Protein AF-A0A8T6ZWM6-F1 (afdb_monomer)

Structure (mmCIF, N/CA/C/O backbone):
data_AF-A0A8T6ZWM6-F1
#
_entry.id   AF-A0A8T6ZWM6-F1
#
loop_
_atom_site.group_PDB
_atom_site.id
_atom_site.type_symbol
_atom_site.label_atom_id
_atom_site.label_alt_id
_atom_site.label_comp_id
_atom_site.label_asym_id
_atom_site.label_entity_id
_atom_site.label_seq_id
_atom_site.pdbx_PDB_ins_code
_atom_site.Cartn_x
_atom_site.Cartn_y
_atom_site.Cartn_z
_atom_site.occupancy
_atom_site.B_iso_or_equiv
_atom_site.auth_seq_id
_atom_site.auth_comp_id
_atom_site.auth_asym_id
_atom_site.auth_atom_id
_atom_site.pdbx_PDB_model_num
ATOM 1 N N . MET A 1 1 ? -57.798 -3.620 20.144 1.00 40.28 1 MET A N 1
ATOM 2 C CA . MET A 1 1 ? -56.842 -3.517 19.025 1.00 40.28 1 MET A CA 1
ATOM 3 C C . MET A 1 1 ? -55.560 -2.924 19.599 1.00 40.28 1 MET A C 1
ATOM 5 O O . MET A 1 1 ? -55.515 -1.728 19.839 1.00 40.28 1 MET A O 1
ATOM 9 N N . LYS A 1 2 ? -54.615 -3.779 20.014 1.00 36.44 2 LYS A N 1
ATOM 10 C CA . LYS A 1 2 ? -53.332 -3.362 20.602 1.00 36.44 2 LYS A CA 1
ATOM 11 C C . LYS A 1 2 ? -52.354 -3.139 19.453 1.00 36.44 2 LYS A C 1
ATOM 13 O O . LYS A 1 2 ? -52.151 -4.056 18.665 1.00 36.44 2 LYS A O 1
ATOM 18 N N . ILE A 1 3 ? -51.821 -1.929 19.346 1.00 40.56 3 ILE A N 1
ATOM 19 C CA . ILE A 1 3 ? -50.713 -1.611 18.448 1.00 40.56 3 ILE A CA 1
ATOM 20 C C . ILE A 1 3 ? -49.442 -2.051 19.181 1.00 40.56 3 ILE A C 1
ATOM 22 O O . ILE A 1 3 ? -49.245 -1.699 20.343 1.00 40.56 3 ILE A O 1
ATOM 26 N N . ASP A 1 4 ? -48.661 -2.909 18.533 1.00 38.06 4 ASP A N 1
ATOM 27 C CA . ASP A 1 4 ? -47.418 -3.480 19.044 1.00 38.06 4 ASP A CA 1
ATOM 28 C C . ASP A 1 4 ? -46.296 -2.438 18.924 1.00 38.06 4 ASP A C 1
ATOM 30 O O . ASP A 1 4 ? -45.711 -2.229 17.861 1.00 38.06 4 ASP A O 1
ATOM 34 N N . GLU A 1 5 ? -46.040 -1.718 20.016 1.00 42.44 5 GLU A N 1
ATOM 35 C CA . GLU A 1 5 ? -44.882 -0.838 20.172 1.00 42.44 5 GLU A CA 1
ATOM 36 C C . GLU A 1 5 ? -43.633 -1.675 20.473 1.00 42.44 5 GLU A C 1
ATOM 38 O O . GLU A 1 5 ? -43.141 -1.743 21.598 1.00 42.44 5 GLU A O 1
ATOM 43 N N . ARG A 1 6 ? -43.095 -2.323 19.440 1.00 43.94 6 ARG A N 1
ATOM 44 C CA . ARG A 1 6 ? -41.725 -2.849 19.441 1.00 43.94 6 ARG A CA 1
ATOM 45 C C . ARG A 1 6 ? -41.006 -2.425 18.167 1.00 43.94 6 ARG A C 1
ATOM 47 O O . ARG A 1 6 ? -40.571 -3.244 17.369 1.00 43.94 6 ARG A O 1
ATOM 54 N N . LYS A 1 7 ? -40.852 -1.108 17.992 1.00 42.44 7 LYS A N 1
ATOM 55 C CA . LYS A 1 7 ? -39.693 -0.588 17.259 1.00 42.44 7 LYS A CA 1
ATOM 56 C C . LYS A 1 7 ? -38.488 -0.798 18.164 1.00 42.44 7 LYS A C 1
ATOM 58 O O . LYS A 1 7 ? -38.298 -0.068 19.133 1.00 42.44 7 LYS A O 1
ATOM 63 N N . THR A 1 8 ? -37.734 -1.849 17.880 1.00 40.47 8 THR A N 1
ATOM 64 C CA . THR A 1 8 ? -36.389 -2.072 18.399 1.00 40.47 8 THR A CA 1
ATOM 65 C C . THR A 1 8 ? -35.595 -0.783 18.207 1.00 40.47 8 THR A C 1
ATOM 67 O O . THR A 1 8 ? -35.363 -0.349 17.082 1.00 40.47 8 THR A O 1
ATOM 70 N N . LEU A 1 9 ? -35.246 -0.129 19.314 1.00 41.91 9 LEU A N 1
ATOM 71 C CA . LEU A 1 9 ? -34.216 0.899 19.330 1.00 41.91 9 LEU A CA 1
ATOM 72 C C . LEU A 1 9 ? -32.906 0.196 18.962 1.00 41.91 9 LEU A C 1
ATOM 74 O O . LEU A 1 9 ? -32.309 -0.466 19.810 1.00 41.91 9 LEU A O 1
ATOM 78 N N . GLU A 1 10 ? -32.497 0.278 17.696 1.00 47.94 10 GLU A N 1
ATOM 79 C CA . GLU A 1 10 ? -31.113 -0.009 17.318 1.00 47.94 10 GLU A CA 1
ATOM 80 C C . GLU A 1 10 ? -30.207 0.850 18.205 1.00 47.94 10 GLU A C 1
ATOM 82 O O . GLU A 1 10 ? -30.429 2.053 18.377 1.00 47.94 10 GLU A O 1
ATOM 87 N N . SER A 1 11 ? -29.247 0.204 18.865 1.00 43.66 11 SER A N 1
ATOM 88 C CA . SER A 1 11 ? -28.393 0.849 19.853 1.00 43.66 11 SER A CA 1
ATOM 89 C C . SER A 1 11 ? -27.654 2.026 19.222 1.00 43.66 11 SER A C 1
ATOM 91 O O . SER A 1 11 ? -26.894 1.854 18.276 1.00 43.66 11 SER A O 1
ATOM 93 N N . THR A 1 12 ? -27.810 3.213 19.800 1.00 49.03 12 THR A N 1
ATOM 94 C CA . THR A 1 12 ? -27.154 4.468 19.401 1.00 49.03 12 THR A CA 1
ATOM 95 C C . THR A 1 12 ? -25.668 4.529 19.781 1.00 49.03 12 THR A C 1
ATOM 97 O O . THR A 1 12 ? -25.104 5.614 19.936 1.00 49.03 12 THR A O 1
ATOM 100 N N . GLN A 1 13 ? -25.011 3.378 19.956 1.00 49.72 13 GLN A N 1
ATOM 101 C CA . GLN A 1 13 ? -23.564 3.350 20.115 1.00 49.72 13 GLN A CA 1
ATOM 102 C C . GLN A 1 13 ? -22.932 3.552 18.734 1.00 49.72 13 GLN A C 1
ATOM 104 O O . GLN A 1 13 ? -23.269 2.821 17.806 1.00 49.72 13 GLN A O 1
ATOM 109 N N . PRO A 1 14 ? -22.051 4.549 18.559 1.00 52.41 14 PRO A N 1
ATOM 110 C CA . PRO A 1 14 ? -21.333 4.706 17.304 1.00 52.41 14 PRO A CA 1
ATOM 111 C C . PRO A 1 14 ? -20.489 3.463 17.032 1.00 52.41 14 PRO A C 1
ATOM 113 O O . PRO A 1 14 ? -19.818 2.959 17.936 1.00 52.41 14 PRO A O 1
ATOM 116 N N . LYS A 1 15 ? -20.548 3.003 15.782 1.00 64.81 15 LYS A N 1
ATOM 117 C CA . LYS A 1 15 ? -19.770 1.879 15.269 1.00 64.81 15 LYS A CA 1
ATOM 118 C C . LYS A 1 15 ? -18.282 2.223 15.355 1.00 64.81 15 LYS A C 1
ATOM 120 O O . LYS A 1 15 ? -17.872 3.306 14.936 1.00 64.81 15 LYS A O 1
ATOM 125 N N . SER A 1 16 ? -17.502 1.332 15.946 1.00 71.06 16 SER A N 1
ATOM 126 C CA . SER A 1 16 ? -16.043 1.407 16.022 1.00 71.06 16 SER A CA 1
ATOM 127 C C . SER A 1 16 ? -15.479 0.166 15.357 1.00 71.06 16 SER A C 1
ATOM 129 O O . SER A 1 16 ? -16.029 -0.909 15.581 1.00 71.06 16 SER A O 1
ATOM 131 N N . VAL A 1 17 ? -14.401 0.327 14.595 1.00 81.50 17 VAL A N 1
ATOM 132 C CA . VAL A 1 17 ? -13.687 -0.784 13.961 1.00 81.50 17 VAL A CA 1
ATOM 133 C C . VAL A 1 17 ? -12.227 -0.779 14.400 1.00 81.50 17 VAL A C 1
ATOM 135 O O . VAL A 1 17 ? -11.603 0.276 14.558 1.00 81.50 17 VAL A O 1
ATOM 138 N N . VAL A 1 18 ? -11.668 -1.961 14.598 1.00 85.25 18 VAL A N 1
ATOM 139 C CA . VAL A 1 18 ? -10.248 -2.188 14.840 1.00 85.25 18 VAL A CA 1
ATOM 140 C C . VAL A 1 18 ? -9.575 -2.424 13.493 1.00 85.25 18 VAL A C 1
ATOM 142 O O . VAL A 1 18 ? -9.874 -3.394 12.806 1.00 85.25 18 VAL A O 1
ATOM 145 N N . LEU A 1 19 ? -8.655 -1.538 13.114 1.00 86.50 19 LEU A N 1
ATOM 146 C CA . LEU A 1 19 ? -7.927 -1.622 11.853 1.00 86.50 19 LEU A CA 1
ATOM 147 C C . LEU A 1 19 ? -6.491 -2.092 12.110 1.00 86.50 19 LEU A C 1
ATOM 149 O O . LEU A 1 19 ? -5.675 -1.380 12.700 1.00 86.50 19 LEU A O 1
ATOM 153 N N . ALA A 1 20 ? -6.148 -3.276 11.619 1.00 89.19 20 ALA A N 1
ATOM 154 C CA . ALA A 1 20 ? -4.763 -3.697 11.517 1.00 89.19 20 ALA A CA 1
ATOM 155 C C . ALA A 1 20 ? -4.100 -3.021 10.312 1.00 89.19 20 ALA A C 1
ATOM 157 O O . ALA A 1 20 ? -4.619 -3.046 9.195 1.00 89.19 20 ALA A O 1
ATOM 158 N N . LEU A 1 21 ? -2.926 -2.431 10.538 1.00 90.94 21 LEU A N 1
ATOM 159 C CA . LEU A 1 21 ? -2.065 -1.901 9.490 1.00 90.94 21 LEU A CA 1
ATOM 160 C C . LEU A 1 21 ? -0.717 -2.600 9.549 1.00 90.94 21 LEU A C 1
ATOM 162 O O . LEU A 1 21 ? -0.049 -2.614 10.586 1.00 90.94 21 LEU A O 1
ATOM 166 N N . ALA A 1 22 ? -0.282 -3.139 8.422 1.00 90.00 22 ALA A N 1
ATOM 167 C CA . ALA A 1 22 ? 1.071 -3.641 8.284 1.00 90.00 22 ALA A CA 1
ATOM 168 C C . ALA A 1 22 ? 1.828 -2.877 7.204 1.00 90.00 22 ALA A C 1
ATOM 170 O O . ALA A 1 22 ? 1.256 -2.353 6.248 1.00 90.00 22 ALA A O 1
ATOM 171 N N . GLY A 1 23 ? 3.138 -2.790 7.401 1.00 91.06 23 GLY A N 1
ATOM 172 C CA . GLY A 1 23 ? 4.035 -2.203 6.428 1.00 91.06 23 GLY A CA 1
ATOM 173 C C . GLY A 1 23 ? 4.324 -3.141 5.258 1.00 91.06 23 GLY A C 1
ATOM 174 O O . GLY A 1 23 ? 3.449 -3.863 4.781 1.00 91.06 23 GLY A O 1
ATOM 175 N N . ASP A 1 24 ? 5.564 -3.121 4.800 1.00 94.25 24 ASP A N 1
ATOM 176 C CA . ASP A 1 24 ? 5.955 -3.696 3.520 1.00 94.25 24 ASP A CA 1
ATOM 177 C C . ASP A 1 24 ? 5.974 -5.233 3.584 1.00 94.25 24 ASP A C 1
ATOM 179 O O . ASP A 1 24 ? 6.679 -5.852 4.393 1.00 94.25 24 ASP A O 1
ATOM 183 N N . ALA A 1 25 ? 5.160 -5.861 2.735 1.00 94.94 25 ALA A N 1
ATOM 184 C CA . ALA A 1 25 ? 5.088 -7.304 2.551 1.00 94.94 25 ALA A CA 1
ATOM 185 C C . ALA A 1 25 ? 5.815 -7.703 1.258 1.00 94.94 25 ALA A C 1
ATOM 187 O O . ALA A 1 25 ? 5.240 -7.735 0.167 1.00 94.94 25 ALA A O 1
ATOM 188 N N . MET A 1 26 ? 7.100 -8.029 1.388 1.00 93.50 26 MET A N 1
ATOM 189 C CA . MET A 1 26 ? 7.962 -8.479 0.295 1.00 93.50 26 MET A CA 1
ATOM 190 C C . MET A 1 26 ? 7.996 -10.011 0.258 1.00 93.50 26 MET A C 1
ATOM 192 O O . MET A 1 26 ? 8.882 -10.656 0.820 1.00 93.50 26 MET A O 1
ATOM 196 N N . LEU A 1 27 ? 7.021 -10.611 -0.427 1.00 94.31 27 LEU A N 1
ATOM 197 C CA . LEU A 1 27 ? 6.809 -12.069 -0.476 1.00 94.31 27 LEU A CA 1
ATOM 198 C C . LEU A 1 27 ? 7.573 -12.762 -1.622 1.00 94.31 27 LEU A C 1
ATOM 200 O O . LEU A 1 27 ? 7.318 -13.917 -1.949 1.00 94.31 27 LEU A O 1
ATOM 204 N N . GLY A 1 28 ? 8.516 -12.057 -2.252 1.00 91.81 28 GLY A N 1
ATOM 205 C CA . GLY A 1 28 ? 9.358 -12.586 -3.323 1.00 91.81 28 GLY A CA 1
ATOM 206 C C . GLY A 1 28 ? 10.617 -13.309 -2.828 1.00 91.81 28 GLY A C 1
ATOM 207 O O . GLY A 1 28 ? 10.865 -13.463 -1.633 1.00 91.81 28 GLY A O 1
ATOM 208 N N . ARG A 1 29 ? 11.469 -13.714 -3.777 1.00 92.75 29 ARG A N 1
ATOM 209 C CA . ARG A 1 29 ? 12.822 -14.246 -3.520 1.00 92.75 29 ARG A CA 1
ATOM 210 C C . ARG A 1 29 ? 12.854 -15.385 -2.486 1.00 92.75 29 ARG A C 1
ATOM 212 O O . ARG A 1 29 ? 12.312 -16.442 -2.774 1.00 92.75 29 ARG A O 1
ATOM 219 N N . ALA A 1 30 ? 13.548 -15.236 -1.349 1.00 90.19 30 ALA A N 1
ATOM 220 C CA . ALA A 1 30 ? 13.660 -16.312 -0.368 1.00 90.19 30 ALA A CA 1
ATOM 221 C C . ALA A 1 30 ? 12.330 -16.571 0.350 1.00 90.19 30 ALA A C 1
ATOM 223 O O . ALA A 1 30 ? 12.034 -17.724 0.631 1.00 90.19 30 ALA A O 1
ATOM 224 N N . VAL A 1 31 ? 11.500 -15.541 0.556 1.00 90.12 31 VAL A N 1
ATOM 225 C CA . VAL A 1 31 ? 10.156 -15.712 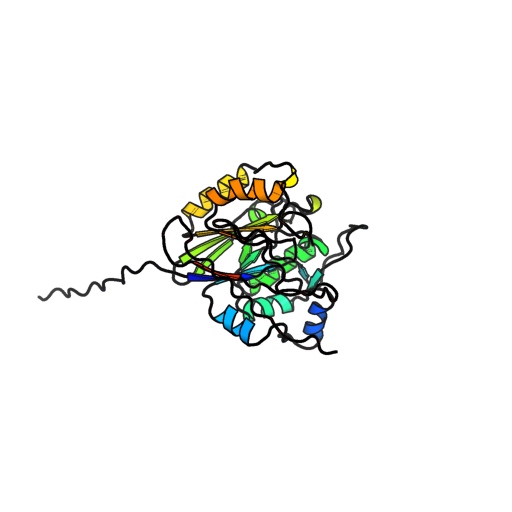1.131 1.00 90.12 31 VAL A CA 1
ATOM 226 C C . VAL A 1 31 ? 9.267 -16.522 0.186 1.00 90.12 31 VAL A C 1
ATOM 228 O O . VAL A 1 31 ? 8.571 -17.430 0.627 1.00 90.12 31 VAL A O 1
ATOM 231 N N . ALA A 1 32 ? 9.366 -16.282 -1.126 1.00 92.44 32 ALA A N 1
ATOM 232 C CA . ALA A 1 32 ? 8.641 -17.063 -2.131 1.00 92.44 32 ALA A CA 1
ATOM 233 C C . ALA A 1 32 ? 8.992 -18.563 -2.097 1.00 92.44 32 ALA A C 1
ATOM 235 O O . ALA A 1 32 ? 8.137 -19.385 -2.401 1.00 92.44 32 ALA A O 1
ATOM 236 N N . ARG A 1 33 ? 10.217 -18.940 -1.697 1.00 91.19 33 ARG A N 1
ATOM 237 C CA . ARG A 1 33 ? 10.630 -20.357 -1.614 1.00 91.19 33 ARG A CA 1
ATOM 238 C C . ARG A 1 33 ? 9.922 -21.126 -0.505 1.00 91.19 33 ARG A C 1
ATOM 240 O O . ARG A 1 33 ? 9.821 -22.346 -0.581 1.00 91.19 33 ARG A O 1
ATOM 247 N N . GLU A 1 34 ? 9.400 -20.439 0.508 1.00 89.38 34 GLU A N 1
ATOM 248 C CA . GLU A 1 34 ? 8.591 -21.088 1.545 1.00 89.38 34 GLU A CA 1
ATOM 249 C C . GLU A 1 34 ? 7.289 -21.668 0.959 1.00 89.38 34 GLU A C 1
ATOM 251 O O . GLU A 1 34 ? 6.757 -22.651 1.479 1.00 89.38 34 GLU A O 1
ATOM 256 N N . PHE A 1 35 ? 6.824 -21.128 -0.175 1.00 91.25 35 PHE A N 1
ATOM 257 C CA . PHE A 1 35 ? 5.646 -21.619 -0.888 1.00 91.25 35 PHE A CA 1
ATOM 258 C C . PHE A 1 35 ? 5.910 -22.874 -1.739 1.00 91.25 35 PHE A C 1
ATOM 260 O O . PHE A 1 35 ? 4.959 -23.554 -2.121 1.00 91.25 35 PHE A O 1
ATOM 267 N N . ASP A 1 36 ? 7.175 -23.248 -1.983 1.00 88.62 36 ASP A N 1
ATOM 268 C CA . ASP A 1 36 ? 7.519 -24.452 -2.763 1.00 88.62 36 ASP A CA 1
ATOM 269 C C . ASP A 1 36 ? 7.059 -25.743 -2.060 1.00 88.62 36 ASP A C 1
ATOM 271 O O . ASP A 1 36 ? 6.789 -26.758 -2.704 1.00 88.62 36 ASP A O 1
ATOM 275 N N . ASN A 1 37 ? 6.969 -25.711 -0.725 1.00 84.00 37 ASN A N 1
ATOM 276 C CA . ASN A 1 37 ? 6.652 -26.875 0.105 1.00 84.00 37 ASN A CA 1
ATOM 277 C C . ASN A 1 37 ? 5.259 -26.807 0.749 1.00 84.00 37 ASN A C 1
ATOM 279 O O . ASN A 1 37 ? 4.780 -27.810 1.279 1.00 84.00 37 ASN A O 1
ATOM 283 N N . SER A 1 38 ? 4.617 -25.636 0.755 1.00 87.38 38 SER A N 1
ATOM 284 C CA . SER A 1 38 ? 3.318 -25.422 1.394 1.00 87.38 38 SER A CA 1
ATOM 285 C C . SER A 1 38 ? 2.585 -24.252 0.755 1.00 87.38 38 SER A C 1
ATOM 287 O O . SER A 1 38 ? 3.157 -23.187 0.574 1.00 87.38 38 SER A O 1
ATOM 289 N N . ARG A 1 39 ? 1.278 -24.399 0.517 1.00 83.12 39 ARG A N 1
ATOM 290 C CA . ARG A 1 39 ? 0.419 -23.266 0.126 1.00 83.12 39 ARG A CA 1
ATOM 291 C C . ARG A 1 39 ? 0.171 -22.278 1.270 1.00 83.12 39 ARG A C 1
ATOM 293 O O . ARG A 1 39 ? -0.185 -21.135 1.021 1.00 83.12 39 ARG A O 1
ATOM 300 N N . ARG A 1 40 ? 0.381 -22.719 2.515 1.00 86.56 40 ARG A N 1
ATOM 301 C CA . ARG A 1 40 ? 0.258 -21.916 3.738 1.00 86.56 40 ARG A CA 1
ATOM 302 C C . ARG A 1 40 ? 1.550 -22.034 4.555 1.00 86.56 40 ARG A C 1
ATOM 304 O O . ARG A 1 40 ? 1.608 -22.825 5.503 1.00 86.56 40 ARG A O 1
ATOM 311 N N . PRO A 1 41 ? 2.637 -21.361 4.147 1.00 85.56 41 PRO A N 1
ATOM 312 C CA . PRO A 1 41 ? 3.874 -21.364 4.917 1.00 85.56 41 PRO A CA 1
ATOM 313 C C . PRO A 1 41 ? 3.689 -20.634 6.254 1.00 85.56 41 PRO A C 1
ATOM 315 O O . PRO A 1 41 ? 2.956 -19.653 6.353 1.00 85.56 41 PRO A O 1
ATOM 318 N N . ALA A 1 42 ? 4.377 -21.100 7.295 1.00 85.94 42 ALA A N 1
ATOM 319 C CA . ALA A 1 42 ? 4.353 -20.471 8.615 1.00 85.94 42 ALA A CA 1
ATOM 320 C C . ALA A 1 42 ? 5.308 -19.261 8.655 1.00 85.94 42 ALA A C 1
ATOM 322 O O . ALA A 1 42 ? 6.409 -19.344 9.199 1.00 85.94 42 ALA A O 1
ATOM 323 N N . LEU A 1 43 ? 4.908 -18.148 8.031 1.00 84.12 43 LEU A N 1
ATOM 324 C CA . LEU A 1 43 ? 5.732 -16.929 7.930 1.00 84.12 43 LEU A CA 1
ATOM 325 C C . LEU A 1 43 ? 5.691 -16.054 9.196 1.00 84.12 43 LEU A C 1
ATOM 327 O O . LEU A 1 43 ? 6.604 -15.252 9.447 1.00 84.12 43 LEU A O 1
ATOM 331 N N . PHE A 1 44 ? 4.635 -16.206 9.995 1.00 83.56 44 PHE A N 1
ATOM 332 C CA . PHE A 1 44 ? 4.334 -15.383 11.161 1.00 83.56 44 PHE A CA 1
ATOM 333 C C . PHE A 1 44 ? 4.283 -16.228 12.435 1.00 83.56 44 PHE A C 1
ATOM 335 O O . PHE A 1 44 ? 4.068 -17.438 12.391 1.00 83.56 44 PHE A O 1
ATOM 342 N N . SER A 1 45 ? 4.531 -15.594 13.585 1.00 79.62 45 SER A N 1
ATOM 343 C CA . SER A 1 45 ? 4.330 -16.264 14.871 1.00 79.62 45 SER A CA 1
ATOM 344 C C . SER A 1 45 ? 2.839 -16.340 15.196 1.00 79.62 45 SER A C 1
ATOM 346 O O . SER A 1 45 ? 2.055 -15.527 14.703 1.00 79.62 45 SER A O 1
ATOM 348 N N . ALA A 1 46 ? 2.449 -17.292 16.045 1.00 81.19 46 ALA A N 1
ATOM 349 C CA . ALA A 1 46 ? 1.053 -17.457 16.445 1.00 81.19 46 ALA A CA 1
ATOM 350 C C . ALA A 1 46 ? 0.492 -16.181 17.088 1.00 81.19 46 ALA A C 1
ATOM 352 O O . ALA A 1 46 ? -0.619 -15.778 16.772 1.00 81.19 46 ALA A O 1
ATOM 353 N N . GLU A 1 47 ? 1.293 -15.491 17.904 1.00 79.44 47 GLU A N 1
ATOM 354 C CA . GLU A 1 47 ? 0.891 -14.248 18.566 1.00 79.44 47 GLU A CA 1
ATOM 355 C C . GLU A 1 47 ? 0.577 -13.144 17.554 1.00 79.44 47 GLU A C 1
ATOM 357 O O . GLU A 1 47 ? -0.359 -12.372 17.747 1.00 79.44 47 GLU A O 1
ATOM 362 N N . LEU A 1 48 ? 1.346 -13.066 16.463 1.00 79.25 48 LEU A N 1
ATOM 363 C CA . LEU A 1 48 ? 1.096 -12.097 15.406 1.00 79.25 48 LEU A CA 1
ATOM 364 C C . LEU A 1 48 ? -0.168 -12.453 14.619 1.00 79.25 48 LEU A C 1
ATOM 366 O O . LEU A 1 48 ? -0.981 -11.574 14.350 1.00 79.25 48 LEU A O 1
ATOM 370 N N . GLU A 1 49 ? -0.360 -13.726 14.272 1.00 83.19 49 GLU A N 1
ATOM 371 C CA . GLU A 1 49 ? -1.597 -14.138 13.607 1.00 83.19 49 GLU A CA 1
ATOM 372 C C . GLU A 1 49 ? -2.826 -13.885 14.497 1.00 83.19 49 GLU A C 1
ATOM 374 O O . GLU A 1 49 ? -3.832 -13.391 14.004 1.00 83.19 49 GLU A O 1
ATOM 379 N N . ASP A 1 50 ? -2.747 -14.151 15.803 1.00 84.38 50 ASP A N 1
ATOM 380 C CA . ASP A 1 50 ? -3.829 -13.864 16.757 1.00 84.38 50 ASP A CA 1
ATOM 381 C C . ASP A 1 50 ? -4.123 -12.360 16.846 1.00 84.38 50 ASP A C 1
ATOM 383 O O . ASP A 1 50 ? -5.281 -11.948 16.895 1.00 84.38 50 ASP A O 1
ATOM 387 N N . THR A 1 51 ? -3.072 -11.540 16.807 1.00 80.44 51 THR A N 1
ATOM 388 C CA . THR A 1 51 ? -3.171 -10.077 16.787 1.00 80.44 51 THR A CA 1
ATOM 389 C C . THR A 1 51 ? -3.902 -9.596 15.529 1.00 80.44 51 THR A C 1
ATOM 391 O O . THR A 1 51 ? -4.852 -8.824 15.635 1.00 80.44 51 THR A O 1
ATOM 394 N N . ILE A 1 52 ? -3.523 -10.091 14.345 1.00 84.38 52 ILE A N 1
ATOM 395 C CA . ILE A 1 52 ? -4.190 -9.760 13.074 1.00 84.38 52 ILE A CA 1
ATOM 396 C C . ILE A 1 52 ? -5.652 -10.219 13.097 1.00 84.38 52 ILE A C 1
ATOM 398 O O . ILE A 1 52 ? -6.540 -9.436 12.781 1.00 84.38 52 ILE A O 1
ATOM 402 N N . ARG A 1 53 ? -5.916 -11.451 13.549 1.00 86.88 53 ARG A N 1
ATOM 403 C CA . ARG A 1 53 ? -7.273 -12.022 13.627 1.00 86.88 53 ARG A CA 1
ATOM 404 C C . ARG A 1 53 ? -8.189 -11.320 14.633 1.00 86.88 53 ARG A C 1
ATOM 406 O O . ARG A 1 53 ? -9.390 -11.563 14.614 1.00 86.88 53 ARG A O 1
ATOM 413 N N . SER A 1 54 ? -7.640 -10.501 15.528 1.00 86.00 54 SER A N 1
ATOM 414 C CA . SER A 1 54 ? -8.431 -9.686 16.457 1.00 86.00 54 SER A CA 1
ATOM 415 C C . SER A 1 54 ? -8.919 -8.365 15.852 1.00 86.00 54 SER A C 1
ATOM 417 O O . SER A 1 54 ? -9.726 -7.683 16.482 1.00 86.00 54 SER A O 1
ATOM 419 N N . ALA A 1 55 ? -8.423 -7.994 14.667 1.00 87.94 55 ALA A N 1
ATOM 420 C CA . ALA A 1 55 ? -8.862 -6.809 13.947 1.00 87.94 55 ALA A CA 1
ATOM 421 C C . ALA A 1 55 ? -10.103 -7.096 13.090 1.00 87.94 55 ALA A C 1
ATOM 423 O O . ALA A 1 55 ? -10.302 -8.209 12.612 1.00 87.94 55 ALA A O 1
ATOM 424 N N . ASP A 1 56 ? -10.907 -6.056 12.881 1.00 91.44 56 ASP A N 1
ATOM 425 C CA . ASP A 1 56 ? -12.104 -6.095 12.040 1.00 91.44 56 ASP A CA 1
ATOM 426 C C . ASP A 1 56 ? -11.766 -5.916 10.554 1.00 91.44 56 ASP A C 1
ATOM 428 O O . ASP A 1 56 ? -12.507 -6.379 9.694 1.00 91.44 56 ASP A O 1
ATOM 432 N N . LEU A 1 57 ? -10.674 -5.198 10.268 1.00 93.38 57 LEU A N 1
ATOM 433 C CA . LEU A 1 57 ? -10.127 -4.978 8.930 1.00 93.38 57 LEU A CA 1
ATOM 434 C C . LEU A 1 57 ? -8.596 -5.036 8.969 1.00 93.38 57 LEU A C 1
ATOM 436 O O . LEU A 1 57 ? -7.984 -4.532 9.916 1.00 93.38 57 LEU A O 1
ATOM 440 N N . PHE A 1 58 ? -7.962 -5.546 7.914 1.00 95.06 58 PHE A N 1
ATOM 441 C CA . PHE A 1 58 ? -6.511 -5.603 7.765 1.00 95.06 58 PHE A CA 1
ATOM 442 C C . PHE A 1 58 ? -6.037 -5.059 6.411 1.00 95.06 58 PHE A C 1
ATOM 444 O O . PHE A 1 58 ? -6.394 -5.559 5.342 1.00 95.06 58 PHE A O 1
ATOM 451 N N . VAL A 1 59 ? -5.178 -4.034 6.468 1.00 97.06 59 VAL A N 1
ATOM 452 C CA . VAL A 1 59 ? -4.583 -3.387 5.292 1.00 97.06 59 VAL A CA 1
ATOM 453 C C . VAL A 1 59 ? -3.058 -3.439 5.349 1.00 97.06 59 VAL A C 1
ATOM 455 O O . VAL A 1 59 ? -2.456 -3.190 6.397 1.00 97.06 59 VAL A O 1
ATOM 458 N N . LEU A 1 60 ? -2.417 -3.726 4.213 1.00 96.19 60 LEU A N 1
ATOM 459 C CA . LEU A 1 60 ? -0.953 -3.745 4.103 1.00 96.19 60 LEU A CA 1
ATOM 460 C C . LEU A 1 60 ? -0.421 -3.174 2.783 1.00 96.19 60 LEU A C 1
ATOM 462 O O . LEU A 1 60 ? -1.165 -3.024 1.811 1.00 96.19 60 LEU A O 1
ATOM 466 N N . ASN A 1 61 ? 0.884 -2.888 2.726 1.00 98.31 61 ASN A N 1
ATOM 467 C CA . ASN A 1 61 ? 1.581 -2.607 1.467 1.00 98.31 61 ASN A CA 1
ATOM 468 C C . ASN A 1 61 ? 2.140 -3.897 0.869 1.00 98.31 61 ASN A C 1
ATOM 470 O O . ASN A 1 61 ? 3.061 -4.499 1.420 1.00 98.31 61 ASN A O 1
ATOM 474 N N . LEU A 1 62 ? 1.593 -4.323 -0.270 1.00 98.69 62 LEU A N 1
ATOM 475 C CA . LEU A 1 62 ? 2.081 -5.499 -0.980 1.00 98.69 62 LEU A CA 1
ATOM 476 C C . LEU A 1 62 ? 3.204 -5.071 -1.929 1.00 98.69 62 LEU A C 1
ATOM 478 O O . LEU A 1 62 ? 2.976 -4.628 -3.053 1.00 98.69 62 LEU A O 1
ATOM 482 N N . GLU A 1 63 ? 4.442 -5.198 -1.467 1.00 97.75 63 GLU A N 1
ATOM 483 C CA . GLU A 1 63 ? 5.629 -4.685 -2.159 1.00 97.75 63 GLU A CA 1
ATOM 484 C C . GLU A 1 63 ? 6.294 -5.754 -3.034 1.00 97.75 63 GLU A C 1
ATOM 486 O O . GLU A 1 63 ? 7.493 -6.029 -2.980 1.00 97.75 63 GLU A O 1
ATOM 491 N N . CYS A 1 64 ? 5.466 -6.425 -3.829 1.00 97.62 64 CYS A N 1
ATOM 492 C CA . CYS A 1 64 ? 5.877 -7.384 -4.843 1.00 97.62 64 CYS A CA 1
ATOM 493 C C . CYS A 1 64 ? 4.728 -7.632 -5.828 1.00 97.62 64 CYS A C 1
ATOM 495 O O . CYS A 1 64 ? 3.579 -7.284 -5.563 1.00 97.62 64 CYS A O 1
ATOM 497 N N . CYS A 1 65 ? 5.028 -8.267 -6.960 1.00 97.69 65 CYS A N 1
ATOM 498 C CA . CYS A 1 65 ? 3.992 -8.785 -7.857 1.00 97.69 65 CYS A CA 1
ATOM 499 C C . CYS A 1 65 ? 3.669 -10.253 -7.538 1.00 97.69 65 CYS A C 1
ATOM 501 O O . CYS A 1 65 ? 4.554 -11.016 -7.153 1.00 97.69 65 CYS A O 1
ATOM 503 N N . ILE A 1 66 ? 2.418 -10.663 -7.740 1.00 98.62 66 ILE A N 1
ATOM 504 C CA . ILE A 1 66 ? 1.943 -12.048 -7.657 1.00 98.62 66 ILE A CA 1
ATOM 505 C C . ILE A 1 66 ? 1.701 -12.534 -9.087 1.00 98.62 66 ILE A C 1
ATOM 507 O O . ILE A 1 66 ? 0.734 -12.129 -9.726 1.00 98.62 66 ILE A O 1
ATOM 511 N N . SER A 1 67 ? 2.602 -13.356 -9.631 1.00 98.44 67 SER A N 1
ATOM 512 C CA . SER A 1 67 ? 2.480 -13.856 -11.008 1.00 98.44 67 SER A CA 1
ATOM 513 C C . SER A 1 67 ? 3.475 -14.986 -11.299 1.00 98.44 67 SER A C 1
ATOM 515 O O . SER A 1 67 ? 4.577 -15.031 -10.754 1.00 98.44 67 SER A O 1
ATOM 517 N N . SER A 1 68 ? 3.124 -15.871 -12.234 1.00 97.44 68 SER A N 1
ATOM 518 C CA . SER A 1 68 ? 4.058 -16.808 -12.884 1.00 97.44 68 SER A CA 1
ATOM 519 C C . SER A 1 68 ? 4.555 -16.312 -14.252 1.00 97.44 68 SER A C 1
ATOM 521 O O . SER A 1 68 ? 5.387 -16.960 -14.891 1.00 97.44 68 SER A O 1
ATOM 523 N N . ARG A 1 69 ? 4.066 -15.152 -14.704 1.00 97.88 69 ARG A N 1
ATOM 524 C CA . ARG A 1 69 ? 4.332 -14.532 -16.006 1.00 97.88 69 ARG A CA 1
ATOM 525 C C . ARG A 1 69 ? 5.060 -13.193 -15.838 1.00 97.88 69 ARG A C 1
ATOM 527 O O . ARG A 1 69 ? 5.536 -12.844 -14.755 1.00 97.88 69 ARG A O 1
ATOM 534 N N . GLY A 1 70 ? 5.187 -12.471 -16.949 1.00 97.31 70 GLY A N 1
ATOM 535 C CA . GLY A 1 70 ? 5.874 -11.187 -17.019 1.00 97.31 70 GLY A CA 1
ATOM 536 C C . GLY A 1 70 ? 7.389 -11.315 -17.160 1.00 97.31 70 GLY A C 1
ATOM 537 O O . GLY A 1 70 ? 7.996 -12.341 -16.835 1.00 97.31 70 GLY A O 1
ATOM 538 N N . GLU A 1 71 ? 7.993 -10.245 -17.661 1.00 97.19 71 GLU A N 1
ATOM 539 C CA . GLU A 1 71 ? 9.433 -10.120 -17.849 1.00 97.19 71 GLU A CA 1
ATOM 540 C C . GLU A 1 71 ? 9.975 -9.062 -16.906 1.00 97.19 71 GLU A C 1
ATOM 542 O O . GLU A 1 71 ? 9.322 -8.051 -16.649 1.00 97.19 71 GLU A O 1
ATOM 547 N N . ARG A 1 72 ? 11.185 -9.295 -16.399 1.00 96.88 72 ARG A N 1
ATOM 548 C CA . ARG A 1 72 ? 11.848 -8.359 -15.498 1.00 96.88 72 ARG A CA 1
ATOM 549 C C . ARG A 1 72 ? 11.919 -6.973 -16.138 1.00 96.88 72 ARG A C 1
ATOM 551 O O . ARG A 1 72 ? 12.414 -6.835 -17.255 1.00 96.88 72 ARG A O 1
ATOM 558 N N . TRP A 1 73 ? 11.492 -5.954 -15.400 1.00 96.44 73 TRP A N 1
ATOM 559 C CA . TRP A 1 73 ? 11.582 -4.574 -15.851 1.00 96.44 73 TRP A CA 1
ATOM 560 C C . TRP A 1 73 ? 13.042 -4.194 -16.152 1.00 96.44 73 TRP A C 1
ATOM 562 O O . TRP A 1 73 ? 13.928 -4.500 -15.344 1.00 96.44 73 TRP A O 1
ATOM 572 N N . PRO A 1 74 ? 13.329 -3.519 -17.281 1.00 93.88 74 PRO A N 1
ATOM 573 C CA . PRO A 1 74 ? 14.691 -3.196 -17.698 1.00 93.88 74 PRO A CA 1
ATOM 574 C C . PRO A 1 74 ? 15.271 -2.020 -16.890 1.00 93.88 74 PRO A C 1
ATOM 576 O O . PRO A 1 74 ? 15.487 -0.929 -17.411 1.00 93.88 74 PRO A O 1
ATOM 579 N N . ALA A 1 75 ? 15.541 -2.240 -15.602 1.00 91.31 75 ALA A N 1
ATOM 580 C CA . ALA A 1 75 ? 16.193 -1.284 -14.709 1.00 91.31 75 ALA A CA 1
ATOM 581 C C . ALA A 1 75 ? 17.592 -1.791 -14.311 1.00 91.31 75 ALA A C 1
ATOM 583 O O . ALA A 1 75 ? 17.715 -2.528 -13.332 1.00 91.31 75 ALA A O 1
ATOM 584 N N . PRO A 1 76 ? 18.665 -1.400 -15.029 1.00 83.75 76 PRO A N 1
ATOM 585 C CA . PRO A 1 76 ? 20.013 -1.934 -14.800 1.00 83.75 76 PRO A CA 1
ATOM 586 C C . PRO A 1 76 ? 20.573 -1.615 -13.406 1.00 83.75 76 PRO A C 1
ATOM 588 O O . PRO A 1 76 ? 21.395 -2.365 -12.892 1.00 83.75 76 PRO A O 1
ATOM 591 N N . ASN A 1 77 ? 20.103 -0.531 -12.781 1.00 86.19 77 ASN A N 1
ATOM 592 C CA . ASN A 1 77 ? 20.544 -0.093 -11.454 1.00 86.19 77 ASN A CA 1
ATOM 593 C C . ASN A 1 77 ? 19.626 -0.573 -10.317 1.00 86.19 77 ASN A C 1
ATOM 595 O O . ASN A 1 77 ? 19.866 -0.235 -9.159 1.00 86.19 77 ASN A O 1
ATOM 599 N N . LYS A 1 78 ? 18.562 -1.330 -10.620 1.00 90.50 78 LYS A N 1
ATOM 600 C CA . LYS A 1 78 ? 17.653 -1.855 -9.598 1.00 90.50 78 LYS A CA 1
ATOM 601 C C . LYS A 1 78 ? 18.221 -3.154 -9.025 1.00 90.50 78 LYS A C 1
ATOM 603 O O . LYS A 1 78 ? 18.394 -4.137 -9.739 1.00 90.50 78 LYS A O 1
ATOM 608 N N . ALA A 1 79 ? 18.512 -3.145 -7.725 1.00 85.62 79 ALA A N 1
ATOM 609 C CA . ALA A 1 79 ? 19.169 -4.262 -7.047 1.00 85.62 79 ALA A CA 1
ATOM 610 C C . ALA A 1 79 ? 18.241 -5.465 -6.812 1.00 85.62 79 ALA A C 1
ATOM 612 O O . ALA A 1 79 ? 18.692 -6.611 -6.841 1.00 85.62 79 ALA A O 1
ATOM 613 N N . PHE A 1 80 ? 16.951 -5.216 -6.575 1.00 90.94 80 PHE A N 1
ATOM 614 C CA . PHE A 1 80 ? 16.003 -6.239 -6.142 1.00 90.94 80 PHE A CA 1
ATOM 615 C C . PHE A 1 80 ? 14.764 -6.258 -7.016 1.00 90.94 80 PHE A C 1
ATOM 617 O O . PHE A 1 80 ? 14.251 -5.210 -7.383 1.00 90.94 80 PHE A O 1
ATOM 624 N N . PHE A 1 81 ? 14.293 -7.465 -7.317 1.00 95.81 81 PHE A N 1
ATOM 625 C CA . PHE A 1 81 ? 13.031 -7.706 -7.998 1.00 95.81 81 PHE A CA 1
ATOM 626 C C . PHE A 1 81 ? 12.258 -8.758 -7.203 1.00 95.81 81 PHE A C 1
ATOM 628 O O . PHE A 1 81 ? 12.798 -9.838 -6.937 1.00 95.81 81 PHE A O 1
ATOM 635 N N . PHE A 1 82 ? 11.018 -8.459 -6.834 1.00 97.00 82 PHE A N 1
ATOM 636 C CA . PHE A 1 82 ? 10.171 -9.321 -6.024 1.00 97.00 82 PHE A CA 1
ATOM 637 C C . PHE A 1 82 ? 8.967 -9.809 -6.833 1.00 97.00 82 PHE A C 1
ATOM 639 O O . PHE A 1 82 ? 8.110 -9.039 -7.267 1.00 97.00 82 PHE A O 1
ATOM 646 N N . ARG A 1 83 ? 8.907 -11.131 -7.011 1.00 97.81 83 ARG A N 1
ATOM 647 C CA . ARG A 1 83 ? 7.748 -11.847 -7.545 1.00 97.81 83 ARG A CA 1
ATOM 648 C C . ARG A 1 83 ? 7.422 -13.012 -6.633 1.00 97.81 83 ARG A C 1
ATOM 650 O O . ARG A 1 83 ? 8.297 -13.840 -6.375 1.00 97.81 83 ARG A O 1
ATOM 657 N N . ALA A 1 84 ? 6.193 -13.026 -6.154 1.00 97.56 84 ALA A N 1
ATOM 658 C CA . ALA A 1 84 ? 5.597 -14.089 -5.376 1.00 97.56 84 ALA A CA 1
ATOM 659 C C . ALA A 1 84 ? 4.787 -15.023 -6.301 1.00 97.56 84 ALA A C 1
ATOM 661 O O . ALA A 1 84 ? 4.300 -14.579 -7.352 1.00 97.56 84 ALA A O 1
ATOM 662 N N . PRO A 1 85 ? 4.676 -16.318 -5.966 1.00 97.25 85 PRO A N 1
ATOM 663 C CA . PRO A 1 85 ? 3.870 -17.261 -6.734 1.00 97.25 85 PRO A CA 1
ATOM 664 C C . PRO A 1 85 ? 2.361 -16.972 -6.580 1.00 97.25 85 PRO A C 1
ATOM 666 O O . PRO A 1 85 ? 1.957 -16.372 -5.585 1.00 97.25 85 PRO A O 1
ATOM 669 N N . PRO A 1 86 ? 1.507 -17.391 -7.534 1.00 97.44 86 PRO A N 1
ATOM 670 C CA . PRO A 1 86 ? 0.055 -17.169 -7.487 1.00 97.44 86 PRO A CA 1
ATOM 671 C C . PRO A 1 86 ? -0.640 -17.546 -6.169 1.00 97.44 86 PRO A C 1
ATOM 673 O O . PRO A 1 86 ? -1.545 -16.841 -5.727 1.00 97.44 86 PRO A O 1
ATOM 676 N N . GLU A 1 87 ? -0.199 -18.625 -5.522 1.00 96.06 87 GLU A N 1
ATOM 677 C CA . GLU A 1 87 ? -0.724 -19.136 -4.249 1.00 96.06 87 GLU A CA 1
ATOM 678 C C . GLU A 1 87 ? -0.577 -18.131 -3.096 1.00 96.06 87 GLU A C 1
ATOM 680 O O . GLU A 1 87 ? -1.287 -18.219 -2.096 1.00 96.06 87 GLU A O 1
ATOM 685 N N . THR A 1 88 ? 0.299 -17.133 -3.234 1.00 97.19 88 THR A N 1
ATOM 686 C CA . THR A 1 88 ? 0.437 -16.055 -2.255 1.00 97.19 88 THR A CA 1
ATOM 687 C C . THR A 1 88 ? -0.854 -15.253 -2.076 1.00 97.19 88 THR A C 1
ATOM 689 O O . THR A 1 88 ? -1.104 -14.784 -0.971 1.00 97.19 88 THR A O 1
ATOM 692 N N . ALA A 1 89 ? -1.709 -15.135 -3.099 1.00 98.19 89 ALA A N 1
ATOM 693 C CA . ALA A 1 89 ? -3.006 -14.471 -2.941 1.00 98.19 89 ALA A CA 1
ATOM 694 C C . ALA A 1 89 ? -3.930 -15.238 -1.975 1.00 98.19 89 ALA A C 1
ATOM 696 O O . ALA A 1 89 ? -4.500 -14.634 -1.072 1.00 98.19 89 ALA A O 1
ATOM 697 N N . GLU A 1 90 ? -4.012 -16.570 -2.104 1.00 97.44 90 GLU A N 1
ATOM 698 C CA . GLU A 1 90 ? -4.783 -17.428 -1.185 1.00 97.44 90 GLU A CA 1
ATOM 699 C C . GLU A 1 90 ? -4.247 -17.320 0.250 1.00 97.44 90 GLU A C 1
ATOM 701 O O . GLU A 1 90 ? -5.022 -17.222 1.197 1.00 97.44 90 GLU A O 1
ATOM 706 N N . PHE A 1 91 ? -2.922 -17.272 0.413 1.00 96.06 91 PHE A N 1
ATOM 707 C CA . PHE A 1 91 ? -2.297 -17.068 1.720 1.00 96.06 91 PHE A CA 1
ATOM 708 C C . PHE A 1 91 ? -2.640 -15.708 2.344 1.00 96.06 91 PHE A C 1
ATOM 710 O O . PHE A 1 91 ? -2.928 -15.650 3.536 1.00 96.06 91 PHE A O 1
ATOM 717 N N . LEU A 1 92 ? -2.621 -14.620 1.565 1.00 97.00 92 LEU A N 1
ATOM 718 C CA . LEU A 1 92 ? -2.990 -13.287 2.058 1.00 97.00 92 LEU A CA 1
ATOM 719 C C . LEU A 1 92 ? -4.449 -13.248 2.535 1.00 97.00 92 LEU A C 1
ATOM 721 O O . LEU A 1 92 ? -4.733 -12.661 3.577 1.00 97.00 92 LEU A O 1
ATOM 725 N N . ALA A 1 93 ? -5.354 -13.913 1.816 1.00 97.06 93 ALA A N 1
ATOM 726 C CA . ALA A 1 93 ? -6.750 -14.019 2.228 1.00 97.06 93 ALA A CA 1
ATOM 727 C C . ALA A 1 93 ? -6.902 -14.861 3.506 1.00 97.06 93 ALA A C 1
ATOM 729 O O . ALA A 1 93 ? -7.638 -14.485 4.412 1.00 97.06 93 ALA A O 1
ATOM 730 N N . ASP A 1 94 ? -6.162 -15.967 3.627 1.00 94.69 94 ASP A N 1
ATOM 731 C CA . ASP A 1 94 ? -6.205 -16.840 4.807 1.00 94.69 94 ASP A CA 1
ATOM 732 C C . ASP A 1 94 ? -5.713 -16.157 6.096 1.00 94.69 94 ASP A C 1
ATOM 734 O O . ASP A 1 94 ? -6.261 -16.400 7.172 1.00 94.69 94 ASP A O 1
ATOM 738 N N . ILE A 1 95 ? -4.721 -15.264 6.006 1.00 91.19 95 ILE A N 1
ATOM 739 C CA . ILE A 1 95 ? -4.288 -14.453 7.158 1.00 91.19 95 ILE A CA 1
ATOM 740 C C . ILE A 1 95 ? -5.207 -13.246 7.421 1.00 91.19 95 ILE A C 1
ATOM 742 O O . ILE A 1 95 ? -4.934 -12.483 8.345 1.00 91.19 95 ILE A O 1
ATOM 746 N N . GLY A 1 96 ? -6.274 -13.077 6.633 1.00 94.56 96 GLY A N 1
ATOM 747 C CA . GLY A 1 96 ? -7.320 -12.079 6.844 1.00 94.56 96 GLY A CA 1
ATOM 748 C C . GLY A 1 96 ? -7.050 -10.707 6.232 1.00 94.56 96 GLY A C 1
ATOM 749 O O . GLY A 1 96 ? -7.535 -9.727 6.774 1.00 94.56 96 GLY A O 1
ATOM 750 N N . VAL A 1 97 ? -6.253 -10.592 5.162 1.00 97.44 97 VAL A N 1
ATOM 751 C CA . VAL A 1 97 ? -6.061 -9.305 4.465 1.00 97.44 97 VAL A CA 1
ATOM 752 C C . VAL A 1 97 ? -7.334 -8.918 3.716 1.00 97.44 97 VAL A C 1
ATOM 754 O O . VAL A 1 97 ? -7.789 -9.677 2.868 1.00 97.44 97 VAL A O 1
ATOM 757 N N . ASP A 1 98 ? -7.843 -7.707 3.945 1.00 98.44 98 ASP A N 1
ATOM 758 C CA . ASP A 1 98 ? -9.015 -7.170 3.234 1.00 98.44 98 ASP A CA 1
ATOM 759 C C . ASP A 1 98 ? -8.623 -6.267 2.064 1.00 98.44 98 ASP A C 1
ATOM 761 O O . ASP A 1 98 ? -9.298 -6.208 1.033 1.00 98.44 98 ASP A O 1
ATOM 765 N N . CYS A 1 99 ? -7.524 -5.523 2.214 1.00 98.75 99 CYS A N 1
ATOM 766 C CA . CYS A 1 99 ? -7.045 -4.606 1.190 1.00 98.75 99 CYS A CA 1
ATOM 767 C C . CYS A 1 99 ? -5.522 -4.532 1.168 1.00 98.75 99 CYS A C 1
ATOM 769 O O . CYS A 1 99 ? -4.855 -4.516 2.202 1.00 98.75 99 CYS A O 1
ATOM 771 N N . VAL A 1 100 ? -4.964 -4.377 -0.028 1.00 98.88 100 VAL A N 1
ATOM 772 C CA . VAL A 1 100 ? -3.551 -4.041 -0.208 1.00 98.88 100 VAL A CA 1
ATOM 773 C C . VAL A 1 100 ? -3.392 -2.730 -0.963 1.00 98.88 100 VAL A C 1
ATOM 775 O O . VAL A 1 100 ? -4.194 -2.393 -1.837 1.00 98.88 100 VAL A O 1
ATOM 778 N N . THR A 1 101 ? -2.325 -1.995 -0.662 1.00 98.69 101 THR A N 1
ATOM 779 C CA . THR A 1 101 ? -1.800 -0.993 -1.593 1.00 98.69 101 THR A CA 1
ATOM 780 C C . THR A 1 101 ? -0.726 -1.621 -2.476 1.00 98.69 101 THR A C 1
ATOM 782 O O . THR A 1 101 ? 0.139 -2.356 -2.000 1.00 98.69 101 THR A O 1
ATOM 785 N N . LEU A 1 102 ? -0.805 -1.324 -3.774 1.00 98.88 102 LEU A N 1
ATOM 786 C CA . LEU A 1 102 ? 0.208 -1.649 -4.782 1.00 98.88 102 LEU A CA 1
ATOM 787 C C . LEU A 1 102 ? 0.892 -0.391 -5.329 1.00 98.88 102 LEU A C 1
ATOM 789 O O . LEU A 1 102 ? 1.708 -0.485 -6.243 1.00 98.88 102 LEU A O 1
ATOM 793 N N . ALA A 1 103 ? 0.570 0.801 -4.817 1.00 98.50 103 ALA A N 1
ATOM 794 C CA . ALA A 1 103 ? 1.317 2.000 -5.174 1.00 98.50 103 ALA A CA 1
ATOM 795 C C . ALA A 1 103 ? 2.679 1.968 -4.483 1.00 98.50 103 ALA A C 1
ATOM 797 O O . ALA A 1 103 ? 2.847 2.548 -3.417 1.00 98.50 103 ALA A O 1
ATOM 798 N N . ASN A 1 104 ? 3.639 1.276 -5.082 1.00 98.62 104 ASN A N 1
ATOM 799 C CA . ASN A 1 104 ? 5.005 1.187 -4.597 1.00 98.62 104 ASN A CA 1
ATOM 800 C C . ASN A 1 104 ? 5.980 0.951 -5.753 1.00 98.62 104 ASN A C 1
ATOM 802 O O . ASN A 1 104 ? 5.612 0.713 -6.909 1.00 98.62 104 ASN A O 1
ATOM 806 N N . ASN A 1 105 ? 7.256 1.007 -5.412 1.00 97.25 105 ASN A N 1
ATOM 807 C CA . ASN A 1 105 ? 8.367 0.868 -6.332 1.00 97.25 105 ASN A CA 1
ATOM 808 C C . ASN A 1 105 ? 8.573 -0.557 -6.881 1.00 97.25 105 ASN A C 1
ATOM 810 O O . ASN A 1 105 ? 9.441 -0.717 -7.740 1.00 97.25 105 ASN A O 1
ATOM 814 N N . HIS A 1 106 ? 7.822 -1.571 -6.433 1.00 98.25 106 HIS A N 1
ATOM 815 C CA . HIS A 1 106 ? 7.966 -2.980 -6.831 1.00 98.25 106 HIS A CA 1
ATOM 816 C C . HIS A 1 106 ? 6.771 -3.549 -7.621 1.00 98.25 106 HIS A C 1
ATOM 818 O O . HIS A 1 106 ? 6.861 -4.647 -8.174 1.00 98.25 106 HIS A O 1
ATOM 824 N N . ALA A 1 107 ? 5.693 -2.778 -7.783 1.00 98.31 107 ALA A N 1
ATOM 825 C CA . ALA A 1 107 ? 4.468 -3.197 -8.471 1.00 98.31 107 ALA A CA 1
ATOM 826 C C . ALA A 1 107 ? 4.658 -3.642 -9.936 1.00 98.31 107 ALA A C 1
ATOM 828 O O . ALA A 1 107 ? 3.929 -4.507 -10.419 1.00 98.31 107 ALA A O 1
ATOM 829 N N . LEU A 1 108 ? 5.643 -3.077 -10.649 1.00 98.31 108 LEU A N 1
ATOM 830 C CA . LEU A 1 108 ? 5.976 -3.441 -12.036 1.00 98.31 108 LEU A CA 1
ATOM 831 C C . LEU A 1 108 ? 7.345 -4.109 -12.178 1.00 98.31 108 LEU A C 1
ATOM 833 O O . LEU A 1 108 ? 7.925 -4.090 -13.261 1.00 98.31 108 LEU A O 1
ATOM 837 N N . ASP A 1 109 ? 7.860 -4.760 -11.135 1.00 98.38 109 ASP A N 1
ATOM 838 C CA . ASP A 1 109 ? 9.134 -5.488 -11.217 1.00 98.38 109 ASP A CA 1
ATOM 839 C C . ASP A 1 109 ? 9.203 -6.491 -12.373 1.00 98.38 109 ASP A C 1
ATOM 841 O O . ASP A 1 109 ? 10.273 -6.701 -12.947 1.00 98.38 109 ASP A O 1
ATOM 845 N N . PHE A 1 110 ? 8.062 -7.086 -12.730 1.00 98.38 110 PHE A N 1
ATOM 846 C CA . PHE A 1 110 ? 7.917 -8.001 -13.864 1.00 98.38 110 PHE A CA 1
ATOM 847 C C . PHE A 1 110 ? 6.946 -7.459 -14.932 1.00 98.38 110 PHE A C 1
ATOM 849 O O . PHE A 1 110 ? 6.290 -8.208 -15.663 1.00 98.38 110 PHE A O 1
ATOM 856 N N . GLY A 1 111 ? 6.862 -6.128 -15.016 1.00 98.25 111 GLY A N 1
ATOM 857 C CA . GLY A 1 111 ? 6.094 -5.394 -16.013 1.00 98.25 111 GLY A CA 1
ATOM 858 C C . GLY A 1 111 ? 4.577 -5.467 -15.834 1.00 98.25 111 GLY A C 1
ATOM 859 O O . GLY A 1 111 ? 4.047 -6.053 -14.891 1.00 98.25 111 GLY A O 1
ATOM 860 N N . ALA A 1 112 ? 3.866 -4.862 -16.788 1.00 98.25 112 ALA A N 1
ATOM 861 C CA . ALA A 1 112 ? 2.410 -4.737 -16.752 1.00 98.25 112 ALA A CA 1
ATOM 862 C C . ALA A 1 112 ? 1.683 -6.092 -16.733 1.00 98.25 112 ALA A C 1
ATOM 864 O O . ALA A 1 112 ? 0.635 -6.204 -16.112 1.00 98.25 112 ALA A O 1
ATOM 865 N N . VAL A 1 113 ? 2.245 -7.132 -17.364 1.00 98.69 113 VAL A N 1
ATOM 866 C CA . VAL A 1 113 ? 1.655 -8.483 -17.345 1.00 98.69 113 VAL A CA 1
ATOM 867 C C . VAL A 1 113 ? 1.582 -9.023 -15.917 1.00 98.69 113 VAL A C 1
ATOM 869 O O . VAL A 1 113 ? 0.533 -9.512 -15.513 1.00 98.69 113 VAL A O 1
ATOM 872 N N . ALA A 1 114 ? 2.665 -8.901 -15.145 1.00 98.75 114 ALA A N 1
ATOM 873 C CA . ALA A 1 114 ? 2.681 -9.367 -13.763 1.00 98.75 114 ALA A CA 1
ATOM 874 C C . ALA A 1 114 ? 1.811 -8.496 -12.846 1.00 98.75 114 ALA A C 1
ATOM 876 O O . ALA A 1 114 ? 1.172 -9.030 -11.944 1.00 98.75 114 ALA A O 1
ATOM 877 N N . LEU A 1 115 ? 1.740 -7.180 -13.086 1.00 98.88 115 LEU A N 1
ATOM 878 C CA . LEU A 1 115 ? 0.819 -6.302 -12.357 1.00 98.88 115 LEU A CA 1
ATOM 879 C C . LEU A 1 115 ? -0.643 -6.706 -12.594 1.00 98.88 115 LEU A C 1
ATOM 881 O O . LEU A 1 115 ? -1.395 -6.844 -11.637 1.00 98.88 115 LEU A O 1
ATOM 885 N N . LEU A 1 116 ? -1.041 -6.932 -13.848 1.00 98.88 116 LEU A N 1
ATOM 886 C CA . LEU A 1 116 ? -2.403 -7.358 -14.181 1.00 98.88 116 LEU A CA 1
ATOM 887 C C . LEU A 1 116 ? -2.729 -8.734 -13.585 1.00 98.88 116 LEU A C 1
ATOM 889 O O . LEU A 1 116 ? -3.795 -8.893 -13.001 1.00 98.88 116 LEU A O 1
ATOM 893 N N . ASP A 1 117 ? -1.792 -9.687 -13.637 1.00 98.81 117 ASP A N 1
ATOM 894 C CA . ASP A 1 117 ? -1.939 -10.969 -12.933 1.00 98.81 117 ASP A CA 1
ATOM 895 C C . ASP A 1 117 ? -2.126 -10.767 -11.427 1.00 98.81 117 ASP A C 1
ATOM 897 O O . ASP A 1 117 ? -2.967 -11.422 -10.820 1.00 98.81 117 ASP A O 1
ATOM 901 N N . THR A 1 118 ? -1.378 -9.839 -10.825 1.00 98.88 118 THR A N 1
ATOM 902 C CA . THR A 1 118 ? -1.490 -9.536 -9.392 1.00 98.88 118 THR A CA 1
ATOM 903 C C . THR A 1 118 ?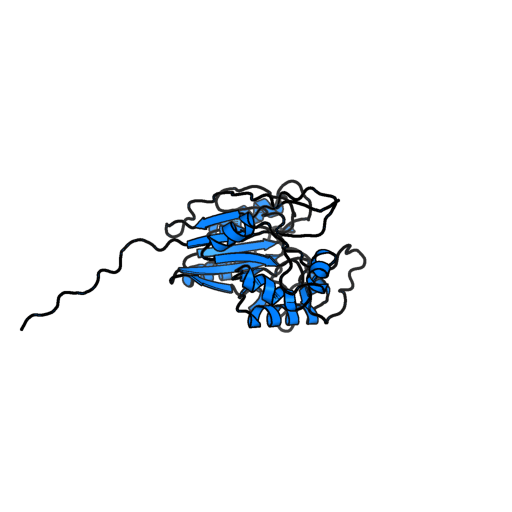 -2.897 -9.053 -9.050 1.00 98.88 118 THR A C 1
ATOM 905 O O . THR A 1 118 ? -3.502 -9.561 -8.109 1.00 98.88 118 THR A O 1
ATOM 908 N N . LEU A 1 119 ? -3.443 -8.119 -9.839 1.00 98.88 119 LEU A N 1
ATOM 909 C CA . LEU A 1 119 ? -4.813 -7.624 -9.673 1.00 98.88 119 LEU A CA 1
ATOM 910 C C . LEU A 1 119 ? -5.842 -8.758 -9.810 1.00 98.88 119 LEU A C 1
ATOM 912 O O . LEU A 1 119 ? -6.739 -8.874 -8.976 1.00 98.88 119 LEU A O 1
ATOM 916 N N . ASP A 1 120 ? -5.684 -9.620 -10.816 1.00 98.81 120 ASP A N 1
ATOM 917 C CA . ASP A 1 120 ? -6.578 -10.757 -11.054 1.00 98.81 120 ASP A CA 1
ATOM 918 C C . ASP A 1 120 ? -6.517 -11.792 -9.921 1.00 98.81 120 ASP A C 1
ATOM 920 O O . ASP A 1 120 ? -7.548 -12.327 -9.511 1.00 98.81 120 ASP A O 1
ATOM 924 N N . HIS A 1 121 ? -5.323 -12.094 -9.404 1.00 98.81 121 HIS A N 1
ATOM 925 C CA . HIS A 1 121 ? -5.143 -13.048 -8.312 1.00 98.81 121 HIS A CA 1
ATOM 926 C C . HIS A 1 121 ? -5.765 -12.546 -7.009 1.00 98.81 121 HIS A C 1
ATOM 928 O O . HIS A 1 121 ? -6.476 -13.311 -6.362 1.00 98.81 121 HIS A O 1
ATOM 934 N N . LEU A 1 122 ? -5.556 -11.273 -6.660 1.00 98.88 122 LEU A N 1
ATOM 935 C CA . LEU A 1 122 ? -6.144 -10.655 -5.468 1.00 98.88 122 LEU A CA 1
ATOM 936 C C . LEU A 1 122 ? -7.670 -10.549 -5.580 1.00 98.88 122 LEU A C 1
ATOM 938 O O . LEU A 1 122 ? -8.381 -10.902 -4.643 1.00 98.88 122 LEU A O 1
ATOM 942 N N . SER A 1 123 ? -8.185 -10.176 -6.756 1.00 98.62 123 SER A N 1
ATOM 943 C CA . SER A 1 123 ? -9.630 -10.091 -6.990 1.00 98.62 123 SER A CA 1
ATOM 944 C C . SER A 1 123 ? -10.348 -11.437 -6.855 1.00 98.62 123 SER A C 1
ATOM 946 O O . SER A 1 123 ? -11.529 -11.444 -6.527 1.00 98.62 123 SER A O 1
ATOM 948 N N . ARG A 1 124 ? -9.690 -12.571 -7.131 1.00 98.62 124 ARG A N 1
ATOM 949 C CA . ARG A 1 124 ? -10.296 -13.915 -7.011 1.00 98.62 124 ARG A CA 1
ATOM 950 C C . ARG A 1 124 ? -10.452 -14.395 -5.573 1.00 98.62 124 ARG A C 1
ATOM 952 O O . ARG A 1 124 ? -11.160 -15.373 -5.351 1.00 98.62 124 ARG A O 1
ATOM 959 N N . VAL A 1 125 ? -9.759 -13.750 -4.644 1.00 98.56 125 VAL A N 1
ATOM 960 C CA . VAL A 1 125 ? -9.808 -14.035 -3.207 1.00 98.56 125 VAL A CA 1
ATOM 961 C C . VAL A 1 125 ? -10.397 -12.853 -2.431 1.00 98.56 125 VAL A C 1
ATOM 963 O O . VAL A 1 125 ? -10.162 -12.721 -1.237 1.00 98.56 125 VAL A O 1
ATOM 966 N N . ASP A 1 126 ? -11.133 -11.985 -3.133 1.00 98.31 126 ASP A N 1
ATOM 967 C CA . ASP A 1 126 ? -11.865 -10.831 -2.600 1.00 98.31 126 ASP A CA 1
ATOM 968 C C . ASP A 1 126 ? -11.014 -9.758 -1.891 1.00 98.31 126 ASP A C 1
ATOM 970 O O . ASP A 1 126 ? -11.552 -8.864 -1.236 1.00 98.31 126 ASP A O 1
ATOM 974 N N . ILE A 1 127 ? -9.694 -9.751 -2.114 1.00 98.81 127 ILE A N 1
ATOM 975 C CA 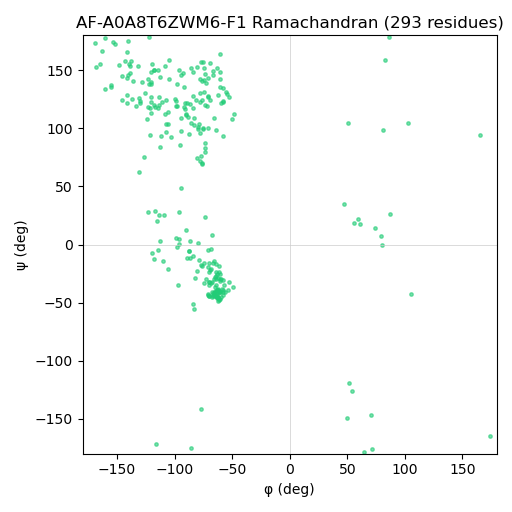. ILE A 1 127 ? -8.801 -8.705 -1.604 1.00 98.81 127 ILE A CA 1
ATOM 976 C C . ILE A 1 127 ? -8.917 -7.458 -2.479 1.00 98.81 127 ILE A C 1
ATOM 978 O O . ILE A 1 127 ? -8.638 -7.485 -3.684 1.00 98.81 127 ILE A O 1
ATOM 982 N N . GLN A 1 128 ? -9.274 -6.334 -1.862 1.00 98.81 128 GLN A N 1
ATOM 983 C CA . GLN A 1 128 ? -9.336 -5.052 -2.554 1.00 98.81 128 GLN A CA 1
ATOM 984 C C . GLN A 1 128 ? -7.939 -4.483 -2.816 1.00 98.81 128 GLN A C 1
ATOM 986 O O . GLN A 1 128 ? -6.982 -4.720 -2.077 1.00 98.81 128 GLN A O 1
ATOM 991 N N . VAL A 1 129 ? -7.818 -3.692 -3.881 1.00 98.88 129 VAL A N 1
ATOM 992 C CA . VAL A 1 129 ? -6.547 -3.083 -4.281 1.00 98.88 129 VAL A CA 1
ATOM 993 C C . VAL A 1 129 ? -6.698 -1.578 -4.408 1.00 98.88 129 VAL A C 1
ATOM 995 O O . VAL A 1 129 ? -7.576 -1.091 -5.119 1.00 98.88 129 VAL A O 1
ATOM 998 N N . ALA A 1 130 ? -5.783 -0.850 -3.773 1.00 98.81 130 ALA A N 1
ATOM 999 C CA . ALA A 1 130 ? -5.623 0.586 -3.935 1.00 98.81 130 ALA A CA 1
ATOM 1000 C C . ALA A 1 130 ? -4.278 0.930 -4.596 1.00 98.81 130 ALA A C 1
ATOM 1002 O O . ALA A 1 130 ? -3.270 0.240 -4.426 1.00 98.81 130 ALA A O 1
ATOM 1003 N N . GLY A 1 131 ? -4.247 2.044 -5.329 1.00 98.75 131 GLY A N 1
ATOM 1004 C CA . GLY A 1 131 ? -3.000 2.657 -5.790 1.00 98.75 131 GLY A CA 1
ATOM 1005 C C . GLY A 1 131 ? -2.352 2.036 -7.032 1.00 98.75 131 GLY A C 1
ATOM 1006 O O . GLY A 1 131 ? -1.332 2.539 -7.501 1.00 98.75 131 GLY A O 1
ATOM 1007 N N . ALA A 1 132 ? -2.942 0.993 -7.614 1.00 98.81 132 ALA A N 1
ATOM 1008 C CA . ALA A 1 132 ? -2.555 0.469 -8.919 1.00 98.81 132 ALA A CA 1
ATOM 1009 C C . ALA A 1 132 ? -3.780 0.003 -9.707 1.00 98.81 132 ALA A C 1
ATOM 1011 O O . ALA A 1 132 ? -4.838 -0.264 -9.141 1.00 98.81 132 ALA A O 1
ATOM 1012 N N . GLY A 1 133 ? -3.653 -0.074 -11.027 1.00 98.62 133 GLY A N 1
ATOM 1013 C CA . GLY A 1 133 ? -4.754 -0.488 -11.887 1.00 98.62 133 GLY A CA 1
ATOM 1014 C C . GLY A 1 133 ? -4.324 -0.752 -13.321 1.00 98.62 133 GLY A C 1
ATOM 1015 O O . GLY A 1 133 ? -3.185 -0.478 -13.701 1.00 98.62 133 GLY A O 1
ATOM 1016 N N . GLY A 1 134 ? -5.263 -1.262 -14.124 1.00 98.56 134 GLY A N 1
ATOM 1017 C CA . GLY A 1 134 ? -5.085 -1.433 -15.572 1.00 98.56 134 GLY A CA 1
ATOM 1018 C C . GLY A 1 134 ? -4.981 -0.111 -16.344 1.00 98.56 134 GLY A C 1
ATOM 1019 O O . GLY A 1 134 ? -4.502 -0.097 -17.474 1.00 98.56 134 GLY A O 1
ATOM 1020 N N . ASP A 1 135 ? -5.373 0.992 -15.708 1.00 98.75 135 ASP A N 1
ATOM 1021 C CA . ASP A 1 135 ? -5.332 2.351 -16.231 1.00 98.75 135 ASP A CA 1
ATOM 1022 C C . ASP A 1 135 ? -5.229 3.375 -15.083 1.00 98.75 135 ASP A C 1
ATOM 1024 O O . ASP A 1 135 ? -5.299 3.038 -13.894 1.00 98.75 135 ASP A O 1
ATOM 1028 N N . ILE A 1 136 ? -5.067 4.649 -15.441 1.00 98.69 136 ILE A N 1
ATOM 1029 C CA . ILE A 1 136 ? -4.927 5.759 -14.492 1.00 98.69 136 ILE A CA 1
ATOM 1030 C C . ILE A 1 136 ? -6.189 6.023 -13.664 1.00 98.69 136 ILE A C 1
ATOM 1032 O O . ILE A 1 136 ? -6.077 6.493 -12.531 1.00 98.69 136 ILE A O 1
ATOM 1036 N N . ALA A 1 137 ? -7.381 5.734 -14.193 1.00 98.56 137 ALA A N 1
ATOM 1037 C CA . ALA A 1 137 ? -8.629 5.945 -13.468 1.00 98.56 137 ALA A CA 1
ATOM 1038 C C . ALA A 1 137 ? -8.765 4.922 -12.335 1.00 98.56 137 ALA A C 1
ATOM 1040 O O . ALA A 1 137 ? -9.103 5.291 -11.213 1.00 98.56 137 ALA A O 1
ATOM 1041 N N . ARG A 1 138 ? -8.430 3.656 -12.607 1.00 98.44 138 ARG A N 1
ATOM 1042 C CA . ARG A 1 138 ? -8.370 2.580 -11.616 1.00 98.44 138 ARG A CA 1
ATOM 1043 C C . ARG A 1 138 ? -7.243 2.785 -10.617 1.00 98.44 138 ARG A C 1
ATOM 1045 O O . ARG A 1 138 ? -7.502 2.692 -9.426 1.00 98.44 138 ARG A O 1
ATOM 1052 N N . ALA A 1 139 ? -6.040 3.141 -11.071 1.00 98.75 139 ALA A N 1
ATOM 1053 C CA . ALA A 1 139 ? -4.912 3.365 -10.169 1.00 98.75 139 ALA A CA 1
ATOM 1054 C C . ALA A 1 139 ? -5.194 4.473 -9.140 1.00 98.75 139 ALA A C 1
ATOM 1056 O O . ALA A 1 139 ? -4.811 4.343 -7.982 1.00 98.75 139 ALA A O 1
ATOM 1057 N N . ARG A 1 140 ? -5.889 5.546 -9.548 1.00 98.69 140 ARG A N 1
ATOM 1058 C CA . ARG A 1 140 ? -6.251 6.682 -8.680 1.00 98.69 140 ARG A CA 1
ATOM 1059 C C . ARG A 1 140 ? -7.561 6.505 -7.911 1.00 98.69 140 ARG A C 1
ATOM 1061 O O . ARG A 1 140 ? -7.906 7.387 -7.124 1.00 98.69 140 ARG A O 1
ATOM 1068 N N . ALA A 1 141 ? -8.315 5.436 -8.158 1.00 98.44 141 ALA A N 1
ATOM 1069 C CA . ALA A 1 141 ? -9.555 5.185 -7.441 1.00 98.44 141 ALA A CA 1
ATOM 1070 C C . ALA A 1 141 ? -9.254 4.655 -6.028 1.00 98.44 141 ALA A C 1
ATOM 1072 O O . ALA A 1 141 ? -8.339 3.846 -5.862 1.00 98.44 141 ALA A O 1
ATOM 1073 N N . PRO A 1 142 ? -10.019 5.0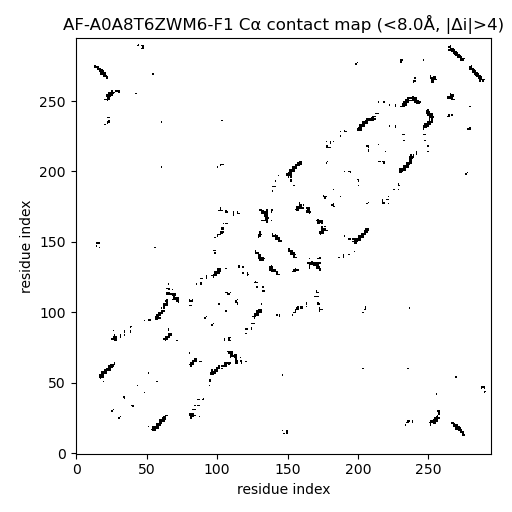75 -5.007 1.00 98.31 142 PRO A N 1
ATOM 1074 C CA . PRO A 1 142 ? -9.939 4.443 -3.703 1.00 98.31 142 PRO A CA 1
ATOM 1075 C C . PRO A 1 142 ? -10.551 3.037 -3.765 1.00 98.31 142 PRO A C 1
ATOM 1077 O O . PRO A 1 142 ? -11.580 2.831 -4.418 1.00 98.31 142 PRO A O 1
ATOM 1080 N N . ALA A 1 143 ? -9.960 2.093 -3.039 1.00 98.62 143 ALA A N 1
ATOM 1081 C CA . ALA A 1 143 ? -10.644 0.869 -2.647 1.00 98.62 143 ALA A CA 1
ATOM 1082 C C . ALA A 1 143 ? -11.649 1.192 -1.534 1.00 98.62 143 ALA A C 1
ATOM 1084 O O . ALA A 1 143 ? -11.364 2.021 -0.670 1.00 98.62 143 ALA A O 1
ATOM 1085 N N . LEU A 1 144 ? -12.818 0.557 -1.554 1.00 97.75 144 LEU A N 1
ATOM 1086 C CA . LEU A 1 144 ? -13.802 0.650 -0.477 1.00 97.75 144 LEU A CA 1
ATOM 1087 C C . LEU A 1 144 ? -13.919 -0.724 0.173 1.00 97.75 144 LEU A C 1
ATOM 1089 O O . LEU A 1 144 ? -14.273 -1.683 -0.510 1.00 97.75 144 LEU A O 1
ATOM 1093 N N . ILE A 1 145 ? -13.617 -0.795 1.465 1.00 97.31 145 ILE A N 1
ATOM 1094 C CA . ILE A 1 145 ? -13.824 -1.985 2.295 1.00 97.31 145 ILE A CA 1
ATOM 1095 C C . ILE A 1 145 ? -14.810 -1.661 3.410 1.00 97.31 145 ILE A C 1
ATOM 1097 O O . ILE A 1 145 ? -14.921 -0.509 3.837 1.00 97.31 145 ILE A O 1
ATOM 1101 N N . GLU A 1 146 ? -15.554 -2.667 3.854 1.00 94.31 146 GLU A N 1
ATOM 1102 C CA . GLU A 1 146 ? -16.639 -2.505 4.812 1.00 94.31 146 GLU A CA 1
ATOM 1103 C C . GLU A 1 146 ? -16.596 -3.587 5.884 1.00 94.31 146 GLU A C 1
ATOM 1105 O O . GLU A 1 146 ? -16.328 -4.744 5.581 1.00 94.31 146 GLU A O 1
ATOM 1110 N N . CYS A 1 147 ? -16.886 -3.193 7.122 1.00 90.62 147 CYS A N 1
ATOM 1111 C CA . CYS A 1 147 ? -17.142 -4.113 8.222 1.00 90.62 147 CYS A CA 1
ATOM 1112 C C . CYS A 1 147 ? -18.271 -3.564 9.102 1.00 90.62 147 CYS A C 1
ATOM 1114 O O . CYS A 1 147 ? -18.244 -2.397 9.501 1.00 90.62 147 CYS A O 1
ATOM 1116 N N . ASP A 1 148 ? -19.286 -4.385 9.375 1.00 88.56 148 ASP A N 1
ATOM 1117 C CA . ASP A 1 148 ? -20.469 -4.049 10.175 1.00 88.56 148 ASP A CA 1
ATOM 1118 C C . ASP A 1 148 ? -21.135 -2.708 9.805 1.00 88.56 148 ASP A C 1
ATOM 1120 O O . ASP A 1 148 ? -21.695 -1.979 10.630 1.00 88.56 148 ASP A O 1
ATOM 1124 N N . GLY A 1 149 ? -21.118 -2.372 8.519 1.00 87.25 149 GLY A N 1
ATOM 1125 C CA . GLY A 1 149 ? -21.633 -1.153 7.912 1.00 87.25 149 GLY A CA 1
ATOM 1126 C C . GLY A 1 149 ? -20.783 0.096 8.154 1.00 87.25 149 GLY A C 1
ATOM 1127 O O . GLY A 1 149 ? -21.302 1.190 7.943 1.00 87.25 149 GLY A O 1
ATOM 1128 N N . PHE A 1 150 ? -19.542 -0.045 8.623 1.00 89.19 150 PHE A N 1
ATOM 1129 C CA . PHE A 1 150 ? -18.518 0.999 8.604 1.00 89.19 150 PHE A CA 1
ATOM 1130 C C . PHE A 1 150 ? -17.746 0.920 7.286 1.00 89.19 150 PHE A C 1
ATOM 1132 O O . PHE A 1 150 ? -17.151 -0.108 6.976 1.00 89.19 150 PHE A O 1
ATOM 1139 N N . GLN A 1 151 ? -17.739 2.001 6.513 1.00 93.75 151 GLN A N 1
ATOM 1140 C CA . GLN A 1 151 ? -17.069 2.083 5.216 1.00 93.75 151 GLN A CA 1
ATOM 1141 C C . GLN A 1 151 ? -15.703 2.763 5.358 1.00 93.75 151 GLN A C 1
ATOM 1143 O O . GLN A 1 151 ? -15.617 3.917 5.785 1.00 93.75 151 GLN A O 1
ATOM 1148 N N . LEU A 1 152 ? -14.635 2.088 4.936 1.00 94.94 152 LEU A N 1
ATOM 1149 C CA . LEU A 1 152 ? -13.279 2.630 4.875 1.00 94.94 152 LEU A CA 1
ATOM 1150 C C . LEU A 1 152 ? -12.843 2.796 3.416 1.00 94.94 152 LEU A C 1
ATOM 1152 O O . LEU A 1 152 ? -12.796 1.832 2.652 1.00 94.94 152 LEU A O 1
ATOM 1156 N N . ALA A 1 153 ? -12.478 4.021 3.037 1.00 98.12 153 ALA A N 1
ATOM 1157 C CA . ALA A 1 153 ? -11.832 4.291 1.758 1.00 98.12 153 ALA A CA 1
ATOM 1158 C C . ALA A 1 153 ? -10.310 4.224 1.902 1.00 98.12 153 ALA A C 1
ATOM 1160 O O . ALA A 1 153 ? -9.734 4.992 2.670 1.00 98.12 153 ALA A O 1
ATOM 1161 N N . VAL A 1 154 ? -9.661 3.354 1.133 1.00 98.75 154 VAL A N 1
ATOM 1162 C CA . VAL A 1 154 ? -8.202 3.205 1.090 1.00 98.75 154 VAL A CA 1
ATOM 1163 C C . VAL A 1 154 ? -7.678 3.770 -0.224 1.00 98.75 154 VAL A C 1
ATOM 1165 O O . VAL A 1 154 ? -8.096 3.351 -1.302 1.00 98.75 154 VAL A O 1
ATOM 1168 N N . LEU A 1 155 ? -6.746 4.716 -0.153 1.00 98.81 155 LEU A N 1
ATOM 1169 C CA . LEU A 1 155 ? -6.089 5.303 -1.318 1.00 98.81 155 LEU A CA 1
ATOM 1170 C C . LEU A 1 155 ? -4.582 5.065 -1.238 1.00 98.81 155 LEU A C 1
ATOM 1172 O O . LEU A 1 155 ? -3.945 5.497 -0.286 1.00 98.81 155 LEU A O 1
ATOM 1176 N N . GLY A 1 156 ? -4.007 4.417 -2.249 1.00 98.69 156 GLY A N 1
ATOM 1177 C CA . GLY A 1 156 ? -2.560 4.241 -2.379 1.00 98.69 156 GLY A CA 1
ATOM 1178 C C . GLY A 1 156 ? -1.960 5.274 -3.330 1.00 98.69 156 GLY A C 1
ATOM 1179 O O . GLY A 1 156 ? -2.531 5.530 -4.389 1.00 98.69 156 GLY A O 1
ATOM 1180 N N . ILE A 1 157 ? -0.808 5.847 -2.979 1.00 98.81 157 ILE A N 1
ATOM 1181 C CA . ILE A 1 157 ? 0.003 6.676 -3.888 1.00 98.81 157 ILE A CA 1
ATOM 1182 C C . ILE A 1 157 ? 1.482 6.341 -3.726 1.00 98.81 157 ILE A C 1
ATOM 1184 O O . ILE A 1 157 ? 1.897 5.863 -2.675 1.00 98.81 157 ILE A O 1
ATOM 1188 N N . THR A 1 158 ? 2.297 6.642 -4.732 1.00 98.69 158 THR A N 1
ATOM 1189 C CA . THR A 1 158 ? 3.754 6.542 -4.599 1.00 98.69 158 THR A CA 1
ATOM 1190 C C . THR A 1 158 ? 4.472 7.704 -5.260 1.00 98.69 158 THR A C 1
ATOM 1192 O O . THR A 1 158 ? 4.006 8.218 -6.274 1.00 98.69 158 THR A O 1
ATOM 1195 N N . ASP A 1 159 ? 5.612 8.111 -4.702 1.00 97.44 159 ASP A N 1
ATOM 1196 C CA . ASP A 1 159 ? 6.482 9.126 -5.305 1.00 97.44 159 ASP A CA 1
ATOM 1197 C C . ASP A 1 159 ? 7.645 8.550 -6.121 1.00 97.44 159 ASP A C 1
ATOM 1199 O O . ASP A 1 159 ? 8.482 9.312 -6.612 1.00 97.44 159 ASP A O 1
ATOM 1203 N N . HIS A 1 160 ? 7.712 7.222 -6.292 1.00 95.50 160 HIS A N 1
ATOM 1204 C CA . HIS A 1 160 ? 8.710 6.579 -7.143 1.00 95.50 160 HIS A CA 1
ATOM 1205 C C . HIS A 1 160 ? 8.392 5.108 -7.488 1.00 95.50 160 HIS A C 1
ATOM 1207 O O . HIS A 1 160 ? 7.763 4.401 -6.708 1.00 95.50 160 HIS A O 1
ATOM 1213 N N . PRO A 1 161 ? 8.919 4.600 -8.617 1.00 94.88 161 PRO A N 1
ATOM 1214 C CA . PRO A 1 161 ? 9.540 5.339 -9.715 1.00 94.88 161 PRO A CA 1
ATOM 1215 C C . PRO A 1 161 ? 8.467 5.939 -10.648 1.00 94.88 161 PRO A C 1
ATOM 1217 O O . PRO A 1 161 ? 7.357 5.418 -10.759 1.00 94.88 161 PRO A O 1
ATOM 1220 N N . SER A 1 162 ? 8.773 7.042 -11.335 1.00 95.56 162 SER A N 1
ATOM 1221 C CA . SER A 1 162 ? 7.800 7.713 -12.219 1.00 95.56 162 SER A CA 1
ATOM 1222 C C . SER A 1 162 ? 7.492 6.899 -13.479 1.00 95.56 162 SER A C 1
ATOM 1224 O O . SER A 1 162 ? 6.403 6.995 -14.049 1.00 95.56 162 SER A O 1
ATOM 1226 N N . GLU A 1 163 ? 8.416 6.025 -13.872 1.00 96.56 163 GLU A N 1
ATOM 1227 C CA . GLU A 1 163 ? 8.298 5.077 -14.975 1.00 96.56 163 GLU A CA 1
ATOM 1228 C C . GLU A 1 163 ? 7.149 4.080 -14.775 1.00 96.56 163 GLU A C 1
ATOM 1230 O O . GLU A 1 163 ? 6.626 3.544 -15.752 1.00 96.56 163 GLU A O 1
ATOM 1235 N N . PHE A 1 164 ? 6.731 3.855 -13.525 1.00 97.94 164 PHE A N 1
ATOM 1236 C CA . PHE A 1 164 ? 5.644 2.940 -13.169 1.00 97.94 164 PHE A CA 1
ATOM 1237 C C . PHE A 1 164 ? 4.266 3.609 -13.212 1.00 97.94 164 PHE A C 1
ATOM 1239 O O . PHE A 1 164 ? 3.250 2.933 -13.050 1.00 97.94 164 PHE A O 1
ATOM 1246 N N . SER A 1 165 ? 4.208 4.924 -13.444 1.00 98.25 165 SER A N 1
ATOM 1247 C CA . SER A 1 165 ? 2.961 5.689 -13.459 1.00 98.25 165 SER A CA 1
ATOM 1248 C C . SER A 1 165 ? 1.944 5.109 -14.449 1.00 98.25 165 SER A C 1
ATOM 1250 O O . SER A 1 165 ? 2.265 4.858 -15.617 1.00 98.25 165 SER A O 1
ATOM 1252 N N . ALA A 1 166 ? 0.704 4.911 -14.006 1.00 98.69 166 ALA A N 1
ATOM 1253 C CA . ALA A 1 166 ? -0.380 4.497 -14.890 1.00 98.69 166 ALA A CA 1
ATOM 1254 C C . ALA A 1 166 ? -0.677 5.565 -15.964 1.00 98.69 166 ALA A C 1
ATOM 1256 O O . ALA A 1 166 ? -0.463 6.763 -15.776 1.00 98.69 166 ALA A O 1
ATOM 1257 N N . GLY A 1 167 ? -1.179 5.124 -17.115 1.00 98.44 167 GLY A N 1
ATOM 1258 C CA . GLY A 1 167 ? -1.663 5.981 -18.201 1.00 98.44 167 GLY A CA 1
ATOM 1259 C C . GLY A 1 167 ? -3.121 5.676 -18.534 1.00 98.44 167 GLY A C 1
ATOM 1260 O O . GLY A 1 167 ? -3.713 4.781 -17.940 1.00 98.44 167 GLY A O 1
ATOM 1261 N N . ALA A 1 168 ? -3.706 6.401 -19.492 1.00 97.38 168 ALA A N 1
ATOM 1262 C CA . ALA A 1 168 ? -5.091 6.162 -19.920 1.00 97.38 168 ALA A CA 1
ATOM 1263 C C . ALA A 1 168 ? -5.323 4.712 -20.388 1.00 97.38 168 ALA A C 1
ATOM 1265 O O . ALA A 1 168 ? -6.305 4.105 -19.991 1.00 97.38 168 ALA A O 1
ATOM 1266 N N . ASP A 1 169 ? -4.365 4.150 -21.131 1.00 95.69 169 ASP A N 1
ATOM 1267 C CA . ASP A 1 169 ? -4.398 2.771 -21.643 1.00 95.69 169 ASP A CA 1
ATOM 1268 C C . ASP A 1 169 ? -3.166 1.969 -21.184 1.00 95.69 169 ASP A C 1
ATOM 1270 O O . ASP A 1 169 ? -2.663 1.090 -21.887 1.00 95.69 169 ASP A O 1
ATOM 1274 N N . ARG A 1 170 ? -2.599 2.331 -20.025 1.00 97.38 170 ARG A N 1
ATOM 1275 C CA . ARG A 1 170 ? -1.376 1.719 -19.496 1.00 97.38 170 ARG A CA 1
ATOM 1276 C C . ARG A 1 170 ? -1.541 1.382 -18.023 1.00 97.38 170 ARG A C 1
ATOM 1278 O O . ARG A 1 170 ? -1.668 2.290 -17.200 1.00 97.38 170 ARG A O 1
ATOM 1285 N N . ALA A 1 171 ? -1.423 0.095 -17.710 1.00 98.62 171 ALA A N 1
ATOM 1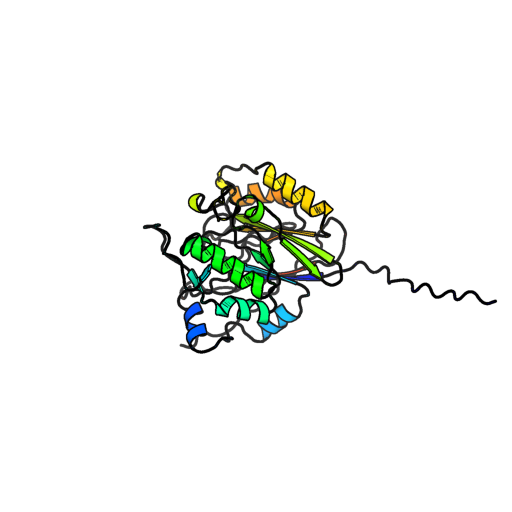286 C CA . ALA A 1 171 ? -1.392 -0.382 -16.338 1.00 98.62 171 ALA A CA 1
ATOM 1287 C C . ALA A 1 171 ? -0.201 0.210 -15.578 1.00 98.62 171 ALA A C 1
ATOM 1289 O O . ALA A 1 171 ? 0.890 0.367 -16.132 1.00 98.62 171 ALA A O 1
ATOM 1290 N N . GLY A 1 172 ? -0.410 0.534 -14.309 1.00 98.81 172 GLY A N 1
ATOM 1291 C CA . GLY A 1 172 ? 0.619 1.145 -13.484 1.00 98.81 172 GLY A CA 1
ATOM 1292 C C . GLY A 1 172 ? 0.112 1.561 -12.113 1.00 98.81 172 GLY A C 1
ATOM 1293 O O . GLY A 1 172 ? -0.974 1.160 -11.689 1.00 98.81 172 GLY A O 1
ATOM 1294 N N . VAL A 1 173 ? 0.898 2.402 -11.449 1.00 98.81 173 VAL A N 1
ATOM 1295 C CA . VAL A 1 173 ? 0.624 2.915 -10.101 1.00 98.81 173 VAL A CA 1
ATOM 1296 C C . VAL A 1 173 ? 0.142 4.366 -10.112 1.00 98.81 173 VAL A C 1
ATOM 1298 O O . VAL A 1 173 ? 0.397 5.125 -11.055 1.00 98.81 173 VAL A O 1
ATOM 1301 N N . ALA A 1 174 ? -0.531 4.778 -9.038 1.00 98.69 174 ALA A N 1
ATOM 1302 C CA . ALA A 1 174 ? -0.897 6.164 -8.771 1.00 98.69 174 ALA A CA 1
ATOM 1303 C C . ALA A 1 174 ? 0.325 6.984 -8.334 1.00 98.69 174 ALA A C 1
ATOM 1305 O O . ALA A 1 174 ? 0.548 7.250 -7.153 1.00 98.69 174 ALA A O 1
ATOM 1306 N N . PHE A 1 175 ? 1.128 7.384 -9.316 1.00 98.38 175 PHE A N 1
ATOM 1307 C CA . PHE A 1 175 ? 2.313 8.201 -9.092 1.00 98.38 175 PHE A CA 1
ATOM 1308 C C . PHE A 1 175 ? 1.964 9.661 -8.748 1.00 98.38 175 PHE A C 1
ATOM 1310 O O . PHE A 1 175 ? 1.099 10.277 -9.385 1.00 98.38 175 PHE A O 1
ATOM 1317 N N . VAL A 1 176 ? 2.689 10.226 -7.781 1.00 97.88 176 VAL A N 1
ATOM 1318 C CA . VAL A 1 176 ? 2.652 11.636 -7.373 1.00 97.88 176 VAL A CA 1
ATOM 1319 C C . VAL A 1 176 ? 4.075 12.133 -7.140 1.00 97.88 176 VAL A C 1
ATOM 1321 O O . VAL A 1 176 ? 4.781 11.589 -6.303 1.00 97.88 176 VAL A O 1
ATOM 1324 N N . ASP A 1 177 ? 4.493 13.211 -7.800 1.00 95.06 177 ASP A N 1
ATOM 1325 C CA . ASP A 1 177 ? 5.833 13.782 -7.612 1.00 95.06 177 ASP A CA 1
ATOM 1326 C C . ASP A 1 177 ? 5.943 14.622 -6.322 1.00 95.06 177 ASP A C 1
ATOM 1328 O O . ASP A 1 177 ? 6.031 15.851 -6.336 1.00 95.06 177 ASP A O 1
ATOM 1332 N N . LEU A 1 178 ? 5.939 13.941 -5.174 1.00 94.94 178 LEU A N 1
ATOM 1333 C CA . LEU A 1 178 ? 6.042 14.582 -3.859 1.00 94.94 178 LEU A CA 1
ATOM 1334 C C . LEU A 1 178 ? 7.417 15.218 -3.612 1.00 94.94 178 LEU A C 1
ATOM 1336 O O . LEU A 1 178 ? 7.541 16.109 -2.771 1.00 94.94 178 LEU A O 1
ATOM 1340 N N . ARG A 1 179 ? 8.459 14.787 -4.332 1.00 89.25 179 ARG A N 1
ATOM 1341 C CA . ARG A 1 179 ? 9.835 15.279 -4.151 1.00 89.25 179 ARG A CA 1
ATOM 1342 C C . ARG A 1 179 ? 9.984 16.733 -4.573 1.00 89.25 179 ARG A C 1
ATOM 1344 O O . ARG A 1 179 ? 10.758 17.460 -3.954 1.00 89.25 179 ARG A O 1
ATOM 1351 N N . ASN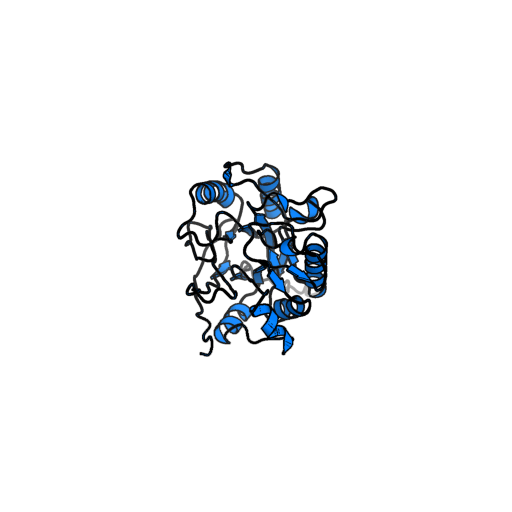 A 1 180 ? 9.210 17.149 -5.571 1.00 88.56 180 ASN A N 1
ATOM 1352 C CA . ASN A 1 180 ? 9.125 18.536 -6.016 1.00 88.56 180 ASN A CA 1
ATOM 1353 C C . ASN A 1 180 ? 8.094 19.365 -5.223 1.00 88.56 180 ASN A C 1
ATOM 1355 O O . ASN A 1 180 ? 7.922 20.552 -5.487 1.00 88.56 180 ASN A O 1
ATOM 1359 N N . GLY A 1 181 ? 7.455 18.773 -4.205 1.00 79.62 181 GLY A N 1
ATOM 1360 C CA . GLY A 1 181 ? 6.570 19.465 -3.264 1.00 79.62 181 GLY A CA 1
ATOM 1361 C C . GLY A 1 181 ? 5.159 19.746 -3.787 1.00 79.62 181 GLY A C 1
ATOM 1362 O O . GLY A 1 181 ? 4.395 20.438 -3.114 1.00 79.62 181 GLY A O 1
ATOM 1363 N N . GLU A 1 182 ? 4.794 19.224 -4.958 1.00 83.75 182 GLU A N 1
ATOM 1364 C CA . GLU A 1 182 ? 3.481 19.448 -5.560 1.00 83.75 182 GLU A CA 1
ATOM 1365 C C . GLU A 1 182 ? 2.487 18.356 -5.147 1.00 83.75 182 GLU A C 1
ATOM 1367 O O . GLU A 1 182 ? 2.650 17.178 -5.465 1.00 83.75 182 GLU A O 1
ATOM 1372 N N . ILE A 1 183 ? 1.412 18.758 -4.459 1.00 96.06 183 ILE A N 1
ATOM 1373 C CA . ILE A 1 183 ? 0.238 17.906 -4.251 1.00 96.06 183 ILE A CA 1
ATOM 1374 C C . ILE A 1 183 ? -0.735 18.163 -5.408 1.00 96.06 183 ILE A C 1
ATOM 1376 O O . ILE A 1 183 ? -1.291 19.260 -5.501 1.00 96.06 183 ILE A O 1
ATOM 1380 N N . PRO A 1 184 ? -0.949 17.196 -6.314 1.00 96.50 184 PRO A N 1
ATOM 1381 C CA . PRO A 1 184 ? -1.738 17.435 -7.508 1.00 96.50 184 PRO A CA 1
ATOM 1382 C C . PRO A 1 184 ? -3.235 17.536 -7.165 1.00 96.50 184 PRO A C 1
ATOM 1384 O O . PRO A 1 184 ? -3.708 16.797 -6.296 1.00 96.50 184 PRO A O 1
ATOM 1387 N N . PRO A 1 185 ? -4.017 18.366 -7.886 1.00 97.19 185 PRO A N 1
ATOM 1388 C CA . PRO A 1 185 ? -5.443 18.555 -7.607 1.00 97.19 185 PRO A CA 1
ATOM 1389 C C . PRO A 1 185 ? -6.246 17.252 -7.552 1.00 97.19 185 PRO A C 1
ATOM 1391 O O . PRO A 1 185 ? -7.048 17.071 -6.643 1.00 97.19 185 PRO A O 1
ATOM 1394 N N . TRP A 1 186 ? -5.952 16.296 -8.444 1.00 97.62 186 TRP A N 1
ATOM 1395 C CA . TRP A 1 186 ? -6.656 15.011 -8.473 1.00 97.62 186 TRP A CA 1
ATOM 1396 C C . TRP A 1 186 ? -6.577 14.261 -7.138 1.00 97.62 186 TRP A C 1
ATOM 1398 O O . TRP A 1 186 ? -7.535 13.594 -6.768 1.00 97.62 186 TRP A O 1
ATOM 1408 N N . LEU A 1 187 ? -5.457 14.362 -6.409 1.00 98.50 187 LEU A N 1
ATOM 1409 C CA . LEU A 1 187 ? -5.289 13.670 -5.132 1.00 98.50 187 LEU A CA 1
ATOM 1410 C C . LEU A 1 187 ? -6.200 14.294 -4.073 1.00 98.50 187 LEU A C 1
ATOM 1412 O O . LEU A 1 187 ? -6.887 13.577 -3.347 1.00 98.50 187 LEU A O 1
ATOM 1416 N N . LEU A 1 188 ? -6.254 15.626 -4.024 1.00 98.06 188 LEU A N 1
ATOM 1417 C CA . LEU A 1 188 ? -7.139 16.349 -3.113 1.00 98.06 188 LEU A CA 1
ATOM 1418 C C . LEU A 1 188 ? -8.616 16.094 -3.442 1.00 98.06 188 LEU A C 1
ATOM 1420 O O . LEU A 1 188 ? -9.406 15.860 -2.528 1.00 98.06 188 LEU A O 1
ATOM 1424 N N . ASP A 1 189 ? -8.973 16.060 -4.727 1.00 98.12 189 ASP A N 1
ATOM 1425 C CA . ASP A 1 189 ? -10.332 15.765 -5.193 1.00 98.12 189 ASP A CA 1
ATOM 1426 C C . ASP A 1 189 ? -10.751 14.322 -4.863 1.00 98.12 189 ASP A C 1
ATOM 1428 O O . ASP A 1 189 ? -11.872 14.077 -4.397 1.00 98.12 189 ASP A O 1
ATOM 1432 N N . THR A 1 190 ? -9.851 13.347 -5.039 1.00 98.50 190 THR A N 1
ATOM 1433 C CA . THR A 1 190 ? -10.104 11.951 -4.657 1.00 98.50 190 THR A CA 1
ATOM 1434 C C . THR A 1 190 ? -10.279 11.819 -3.145 1.00 98.50 190 THR A C 1
ATOM 1436 O O . THR A 1 190 ? -11.226 11.172 -2.698 1.00 98.50 190 THR A O 1
ATOM 1439 N N . LEU A 1 191 ? -9.430 12.458 -2.336 1.00 98.12 191 LEU A N 1
ATOM 1440 C CA . LEU A 1 191 ? -9.572 12.441 -0.875 1.00 98.12 191 LEU A CA 1
ATOM 1441 C C . LEU A 1 191 ? -10.889 13.101 -0.438 1.00 98.12 191 LEU A C 1
ATOM 1443 O O . LEU A 1 191 ? -11.629 12.534 0.365 1.00 98.12 191 LEU A O 1
ATOM 1447 N N . ALA A 1 192 ? -11.235 14.257 -1.011 1.00 97.12 192 ALA A N 1
ATOM 1448 C CA . ALA A 1 192 ? -12.476 14.965 -0.704 1.00 97.12 192 ALA A CA 1
ATOM 1449 C C . ALA A 1 192 ? -13.724 14.151 -1.081 1.00 97.12 192 ALA A C 1
ATOM 1451 O O . ALA A 1 192 ? -14.655 14.042 -0.282 1.00 97.12 192 ALA A O 1
ATOM 1452 N N . SER A 1 193 ? -13.745 13.543 -2.269 1.00 97.12 193 SER A N 1
ATOM 1453 C CA . SER A 1 193 ? -14.861 12.696 -2.706 1.00 97.12 193 SER A CA 1
ATOM 1454 C C . SER A 1 193 ? -14.966 11.393 -1.907 1.00 97.12 193 SER A C 1
ATOM 1456 O O . SER A 1 193 ? -16.081 10.951 -1.625 1.00 97.12 193 SER A O 1
ATOM 1458 N N . SER A 1 194 ? -13.841 10.823 -1.462 1.00 97.12 194 SER A N 1
ATOM 1459 C CA . SER A 1 194 ? -13.816 9.636 -0.594 1.00 97.12 194 SER A CA 1
ATOM 1460 C C . SER A 1 194 ? -14.490 9.905 0.754 1.00 97.12 194 SER A C 1
ATOM 1462 O O . SER A 1 194 ? -15.284 9.089 1.211 1.00 97.12 194 SER A O 1
ATOM 1464 N N . ARG A 1 195 ? -14.294 11.097 1.337 1.00 92.44 195 ARG A N 1
ATOM 1465 C CA . ARG A 1 195 ? -14.966 11.515 2.587 1.00 92.44 195 ARG A CA 1
ATOM 1466 C C . ARG A 1 195 ? -16.488 11.642 2.474 1.00 92.44 195 ARG A C 1
ATOM 1468 O O . ARG A 1 195 ? -17.158 11.704 3.498 1.00 92.44 195 ARG A O 1
ATOM 1475 N N . ASN A 1 196 ? -17.036 11.714 1.260 1.00 91.44 196 ASN A N 1
ATOM 1476 C CA . ASN A 1 196 ? -18.486 11.722 1.036 1.00 91.44 196 ASN A CA 1
ATOM 1477 C C . ASN A 1 196 ? -19.067 10.308 0.878 1.00 91.44 196 ASN A C 1
ATOM 1479 O O . ASN A 1 196 ? -20.284 10.154 0.832 1.00 91.44 196 ASN A O 1
ATOM 1483 N N . ARG A 1 197 ? -18.209 9.292 0.725 1.00 91.62 197 ARG A N 1
ATOM 1484 C CA . ARG A 1 197 ? -18.590 7.908 0.410 1.00 91.62 197 ARG A CA 1
ATOM 1485 C C . ARG A 1 197 ? -18.204 6.902 1.492 1.00 91.62 197 ARG A C 1
ATOM 1487 O O . ARG A 1 197 ? -18.655 5.766 1.414 1.00 91.62 197 ARG A O 1
ATOM 1494 N N . ALA A 1 198 ? -17.368 7.305 2.441 1.00 93.69 198 ALA A N 1
ATOM 1495 C CA . ALA A 1 198 ? -16.828 6.459 3.490 1.00 93.69 198 ALA A CA 1
ATOM 1496 C C . ALA A 1 198 ? -16.821 7.200 4.831 1.00 93.69 198 ALA A C 1
ATOM 1498 O O . ALA A 1 198 ? -16.727 8.430 4.872 1.00 93.69 198 ALA A O 1
ATOM 1499 N N . ASP A 1 199 ? -16.883 6.439 5.918 1.00 89.56 199 ASP A N 1
ATOM 1500 C CA . ASP A 1 199 ? -16.812 6.945 7.287 1.00 89.56 199 ASP A CA 1
ATOM 1501 C C . ASP A 1 199 ? -15.387 7.392 7.647 1.00 89.56 199 ASP A C 1
ATOM 1503 O O . ASP A 1 199 ? -15.194 8.340 8.413 1.00 89.56 199 ASP A O 1
ATOM 1507 N N . ALA A 1 200 ? -14.377 6.756 7.045 1.00 91.75 200 ALA A N 1
ATOM 1508 C CA . ALA A 1 200 ? -12.973 7.128 7.173 1.00 91.75 200 ALA A CA 1
ATOM 1509 C C . ALA A 1 200 ? -12.214 7.014 5.844 1.00 91.75 200 ALA A C 1
ATOM 1511 O O . ALA A 1 200 ? -12.576 6.244 4.955 1.00 91.75 200 ALA A O 1
ATOM 1512 N N . VAL A 1 201 ? -11.128 7.784 5.726 1.00 96.06 201 VAL A N 1
ATOM 1513 C CA . VAL A 1 201 ? -10.198 7.733 4.590 1.00 96.06 201 VAL A CA 1
ATOM 1514 C C . VAL A 1 201 ? -8.793 7.415 5.091 1.00 96.06 201 VAL A C 1
ATOM 1516 O O . VAL A 1 201 ? -8.205 8.206 5.832 1.00 96.06 201 VAL A O 1
ATOM 1519 N N . LEU A 1 202 ? -8.257 6.277 4.661 1.00 97.06 202 LEU A N 1
ATOM 1520 C CA . LEU A 1 202 ? -6.875 5.859 4.856 1.00 97.06 202 LEU A CA 1
ATOM 1521 C C . LEU A 1 202 ? -6.065 6.191 3.599 1.00 97.06 202 LEU A C 1
ATOM 1523 O O . LEU A 1 202 ? -6.340 5.675 2.518 1.00 97.06 202 LEU A O 1
ATOM 1527 N N . LEU A 1 203 ? -5.050 7.039 3.743 1.00 98.69 203 LEU A N 1
ATOM 1528 C CA . LEU A 1 203 ? -4.072 7.300 2.689 1.00 98.69 203 LEU A CA 1
ATOM 1529 C C . LEU A 1 203 ? -2.798 6.494 2.965 1.00 98.69 203 LEU A C 1
ATOM 1531 O O . LEU A 1 203 ? -2.191 6.647 4.023 1.00 98.69 203 LEU A O 1
ATOM 1535 N N . CYS A 1 204 ? -2.373 5.689 1.996 1.00 98.62 204 CYS A N 1
ATOM 1536 C CA . CYS A 1 204 ? -1.182 4.845 2.055 1.00 98.62 204 CYS A CA 1
ATOM 1537 C C . CYS A 1 204 ? -0.119 5.328 1.053 1.00 98.62 204 CYS A C 1
ATOM 1539 O O . CYS A 1 204 ? -0.072 4.837 -0.080 1.00 98.62 204 CYS A O 1
ATOM 1541 N N . PRO A 1 205 ? 0.708 6.326 1.411 1.00 98.62 205 PRO A N 1
ATOM 1542 C CA . PRO A 1 205 ? 1.780 6.793 0.551 1.00 98.62 205 PRO A CA 1
ATOM 1543 C C . PRO A 1 205 ? 3.036 5.927 0.697 1.00 98.62 205 PRO A C 1
ATOM 1545 O O . PRO A 1 205 ? 3.572 5.763 1.789 1.00 98.62 205 PRO A O 1
ATOM 1548 N N . HIS A 1 206 ? 3.559 5.438 -0.420 1.00 98.62 206 HIS A N 1
ATOM 1549 C CA . HIS A 1 206 ? 4.898 4.865 -0.505 1.00 98.62 206 HIS A CA 1
ATOM 1550 C C . HIS A 1 206 ? 5.872 5.958 -0.964 1.00 98.62 206 HIS A C 1
ATOM 1552 O O . HIS A 1 206 ? 5.929 6.290 -2.155 1.00 98.62 206 HIS A O 1
ATOM 1558 N N . TRP A 1 207 ? 6.568 6.577 -0.007 1.00 98.06 207 TRP A N 1
ATOM 1559 C CA . TRP A 1 207 ? 7.241 7.867 -0.194 1.00 98.06 207 TRP A CA 1
ATOM 1560 C C . TRP A 1 207 ? 8.687 7.902 0.304 1.00 98.06 207 TRP A C 1
ATOM 1562 O O . TRP A 1 207 ? 9.079 7.194 1.227 1.00 98.06 207 TRP A O 1
ATOM 1572 N N . GLY A 1 208 ? 9.508 8.775 -0.277 1.00 96.38 208 GLY A N 1
ATOM 1573 C CA . GLY A 1 208 ? 10.896 8.914 0.153 1.00 96.38 208 GLY A CA 1
ATOM 1574 C C . GLY A 1 208 ? 11.751 7.652 -0.079 1.00 96.38 208 GLY A C 1
ATOM 1575 O O . GLY A 1 208 ? 11.307 6.676 -0.680 1.00 96.38 208 GLY A O 1
ATOM 1576 N N . PRO A 1 209 ? 13.032 7.689 0.318 1.00 94.44 209 PRO A N 1
ATOM 1577 C CA . PRO A 1 209 ? 13.985 6.625 0.018 1.00 94.44 209 PRO A CA 1
ATOM 1578 C C . PRO A 1 209 ? 13.913 5.457 1.013 1.00 94.44 209 PRO A C 1
ATOM 1580 O O . PRO A 1 209 ? 13.727 5.671 2.214 1.00 94.44 209 PRO A O 1
ATOM 1583 N N . ASN A 1 210 ? 14.201 4.244 0.527 1.00 93.19 210 ASN A N 1
ATOM 1584 C CA . ASN A 1 210 ? 14.365 3.068 1.383 1.00 93.19 210 ASN A CA 1
ATOM 1585 C C . ASN A 1 210 ? 15.523 3.251 2.389 1.00 93.19 210 ASN A C 1
ATOM 1587 O O . ASN A 1 210 ? 16.528 3.903 2.091 1.00 93.19 210 ASN A O 1
ATOM 1591 N N . LEU A 1 211 ? 15.404 2.635 3.572 1.00 90.19 211 LEU A N 1
ATOM 1592 C CA . LEU A 1 211 ? 16.430 2.555 4.627 1.00 90.19 211 LEU A CA 1
ATOM 1593 C C . LEU A 1 211 ? 16.917 3.901 5.193 1.00 90.19 211 LEU A C 1
ATOM 1595 O O . LEU A 1 211 ? 17.994 3.984 5.792 1.00 90.19 211 LEU A O 1
ATOM 1599 N N . THR A 1 212 ? 16.132 4.971 5.053 1.00 90.38 212 THR A N 1
ATOM 1600 C CA . THR A 1 212 ? 16.416 6.230 5.754 1.00 90.38 212 THR A CA 1
ATOM 1601 C C . THR A 1 212 ? 15.982 6.156 7.217 1.00 90.38 212 THR A C 1
ATOM 1603 O O . THR A 1 212 ? 14.936 5.606 7.549 1.00 90.38 212 THR A O 1
ATOM 1606 N N . ALA A 1 213 ? 16.766 6.752 8.117 1.00 89.50 213 ALA A N 1
ATOM 1607 C CA . ALA A 1 213 ? 16.501 6.699 9.556 1.00 89.50 213 ALA A CA 1
ATOM 1608 C C . ALA A 1 213 ? 15.366 7.629 10.021 1.00 89.50 213 ALA A C 1
ATOM 1610 O O . ALA A 1 213 ? 14.886 7.496 11.147 1.00 89.50 213 ALA A O 1
ATOM 1611 N N . ARG A 1 214 ? 15.000 8.637 9.217 1.00 93.12 214 ARG A N 1
ATOM 1612 C CA . ARG A 1 214 ? 13.975 9.639 9.551 1.00 93.12 214 ARG A CA 1
ATOM 1613 C C . ARG A 1 214 ? 13.241 10.112 8.292 1.00 93.12 214 ARG A C 1
ATOM 1615 O O . ARG A 1 214 ? 13.873 10.149 7.231 1.00 93.12 214 ARG A O 1
ATOM 1622 N N . PRO A 1 215 ? 11.987 10.588 8.423 1.00 95.81 215 PRO A N 1
ATOM 1623 C CA . PRO A 1 215 ? 11.242 11.176 7.315 1.00 95.81 215 PRO A CA 1
ATOM 1624 C C . PRO A 1 215 ? 11.998 12.371 6.721 1.00 95.81 215 PRO A C 1
ATOM 1626 O O . PRO A 1 215 ? 12.289 13.321 7.468 1.00 95.81 215 PRO A O 1
ATOM 1629 N N . PRO A 1 216 ? 12.311 12.355 5.412 1.00 96.31 216 PRO A N 1
ATOM 1630 C CA . PRO A 1 216 ? 12.888 13.499 4.716 1.00 96.31 216 PRO A CA 1
ATOM 1631 C C . PRO A 1 216 ? 11.975 14.732 4.750 1.00 96.31 216 PRO A C 1
ATOM 1633 O O . PRO A 1 216 ? 10.771 14.635 4.986 1.00 96.31 216 PRO A O 1
ATOM 1636 N N . ALA A 1 217 ? 12.538 15.905 4.446 1.00 96.25 217 ALA A N 1
ATOM 1637 C CA . ALA A 1 217 ? 11.794 17.166 4.456 1.00 96.25 217 ALA A CA 1
ATOM 1638 C C . ALA A 1 217 ? 10.573 17.158 3.515 1.00 96.25 217 ALA A C 1
ATOM 1640 O O . ALA A 1 217 ? 9.499 17.578 3.934 1.00 96.25 217 ALA A O 1
ATOM 1641 N N . HIS A 1 218 ? 10.706 16.625 2.293 1.00 96.31 218 HIS A N 1
ATOM 1642 C CA . HIS A 1 218 ? 9.593 16.556 1.335 1.00 96.31 218 HIS A CA 1
ATOM 1643 C C . HIS A 1 218 ? 8.458 15.638 1.818 1.00 96.31 218 HIS A C 1
ATOM 1645 O O . HIS A 1 218 ? 7.293 15.985 1.660 1.00 96.31 218 HIS A O 1
ATOM 1651 N N . VAL A 1 219 ? 8.777 14.522 2.491 1.00 97.56 219 VAL A N 1
ATOM 1652 C CA . VAL A 1 219 ? 7.772 13.644 3.117 1.00 97.56 219 VAL A CA 1
ATOM 1653 C C . VAL A 1 219 ? 7.014 14.393 4.213 1.00 97.56 219 VAL A C 1
ATOM 1655 O O . VAL A 1 219 ? 5.787 14.372 4.242 1.00 97.56 219 VAL A O 1
ATOM 1658 N N . ARG A 1 220 ? 7.723 15.118 5.089 1.00 97.19 220 ARG A N 1
ATOM 1659 C CA . ARG A 1 220 ? 7.093 15.927 6.150 1.00 97.19 220 ARG A CA 1
ATOM 1660 C C . ARG A 1 220 ? 6.223 17.051 5.594 1.00 97.19 220 ARG A C 1
ATOM 1662 O O . ARG A 1 220 ? 5.152 17.311 6.130 1.00 97.19 220 ARG A O 1
ATOM 1669 N N . GLN A 1 221 ? 6.673 17.698 4.523 1.00 96.88 221 GLN A N 1
ATOM 1670 C CA . GLN A 1 221 ? 5.919 18.744 3.840 1.00 96.88 221 GLN A CA 1
ATOM 1671 C C . GLN A 1 221 ? 4.658 18.191 3.163 1.00 96.88 221 GLN A C 1
ATOM 1673 O O . GLN A 1 221 ? 3.595 18.788 3.281 1.00 96.88 221 GLN A O 1
ATOM 1678 N N . ALA A 1 222 ? 4.746 17.043 2.488 1.00 97.81 222 ALA A N 1
ATOM 1679 C CA . ALA A 1 222 ? 3.575 16.390 1.911 1.00 97.81 222 ALA A CA 1
ATOM 1680 C C . ALA A 1 222 ? 2.581 15.968 3.006 1.00 97.81 222 ALA A C 1
ATOM 1682 O O . ALA A 1 222 ? 1.383 16.234 2.899 1.00 97.81 222 ALA A O 1
ATOM 1683 N N . ALA A 1 223 ? 3.081 15.371 4.091 1.00 97.56 223 ALA A N 1
ATOM 1684 C CA . ALA A 1 223 ? 2.271 14.944 5.225 1.00 97.56 223 ALA A CA 1
ATOM 1685 C C . ALA A 1 223 ? 1.528 16.108 5.899 1.00 97.56 223 ALA A C 1
ATOM 1687 O O . ALA A 1 223 ? 0.356 15.955 6.234 1.00 97.56 223 ALA A O 1
ATOM 1688 N N . SER A 1 224 ? 2.164 17.275 6.069 1.00 96.56 224 SER A N 1
ATOM 1689 C CA . SER A 1 224 ? 1.524 18.433 6.714 1.00 96.56 224 SER A CA 1
ATOM 1690 C C . SER A 1 224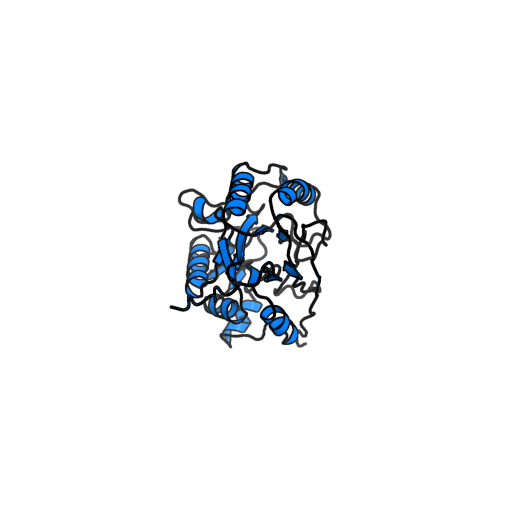 ? 0.323 18.975 5.938 1.00 96.56 224 SER A C 1
ATOM 1692 O O . SER A 1 224 ? -0.588 19.523 6.552 1.00 96.56 224 SER A O 1
ATOM 1694 N N . VAL A 1 225 ? 0.295 18.787 4.615 1.00 96.94 225 VAL A N 1
ATOM 1695 C CA . VAL A 1 225 ? -0.856 19.118 3.767 1.00 96.94 225 VAL A CA 1
ATOM 1696 C C . VAL A 1 225 ? -1.878 17.983 3.796 1.00 96.94 225 VAL A C 1
ATOM 1698 O O . VAL A 1 225 ? -3.038 18.195 4.136 1.00 96.94 225 VAL A O 1
ATOM 1701 N N . LEU A 1 226 ? -1.455 16.759 3.468 1.00 97.62 226 LEU A N 1
ATOM 1702 C CA . LEU A 1 226 ? -2.355 15.620 3.253 1.00 97.62 226 LEU A CA 1
ATOM 1703 C C . LEU A 1 226 ? -3.124 15.205 4.512 1.00 97.62 226 LEU A C 1
ATOM 1705 O O . LEU A 1 226 ? -4.251 14.718 4.405 1.00 97.62 226 LEU A O 1
ATOM 1709 N N . ARG A 1 227 ? -2.550 15.418 5.701 1.00 94.88 227 ARG A N 1
ATOM 1710 C CA . ARG A 1 227 ? -3.169 15.036 6.978 1.00 94.88 227 ARG A CA 1
ATOM 1711 C C . ARG A 1 227 ? -4.509 15.727 7.246 1.00 94.88 227 ARG A C 1
ATOM 1713 O O . ARG A 1 227 ? -5.335 15.179 7.962 1.00 94.88 227 ARG A O 1
ATOM 1720 N N . GLU A 1 228 ? -4.734 16.898 6.648 1.00 95.31 228 GLU A N 1
ATOM 1721 C CA . GLU A 1 228 ? -5.990 17.652 6.767 1.00 95.31 228 GLU A CA 1
ATOM 1722 C C . GLU A 1 228 ? -7.102 17.043 5.879 1.00 95.31 228 GLU A C 1
ATOM 1724 O O . GLU A 1 228 ? -8.301 17.282 6.072 1.00 95.31 228 GLU A O 1
ATOM 1729 N N . HIS A 1 229 ? -6.715 16.213 4.902 1.00 95.88 229 HIS A N 1
ATOM 1730 C CA . HIS A 1 229 ? -7.600 15.620 3.898 1.00 95.88 229 HIS A CA 1
ATOM 1731 C C . HIS A 1 229 ? -7.901 14.133 4.134 1.00 95.88 229 HIS A C 1
ATOM 1733 O O . HIS A 1 229 ? -8.933 13.666 3.652 1.00 95.88 229 HIS A O 1
ATOM 1739 N N . ALA A 1 230 ? -7.066 13.412 4.886 1.00 94.50 230 ALA A N 1
ATOM 1740 C CA . ALA A 1 230 ? -7.264 12.005 5.244 1.00 94.50 230 ALA A CA 1
ATOM 1741 C C . ALA A 1 230 ? -7.626 11.837 6.730 1.00 94.50 230 ALA A C 1
ATOM 1743 O O . ALA A 1 230 ? -7.241 12.650 7.566 1.00 94.50 230 ALA A O 1
ATOM 1744 N N . THR A 1 231 ? -8.342 10.764 7.075 1.00 91.94 231 THR A N 1
ATOM 1745 C CA . THR A 1 231 ? -8.577 10.392 8.481 1.00 91.94 231 THR A CA 1
ATOM 1746 C C . THR A 1 231 ? -7.282 9.885 9.111 1.00 91.94 231 THR A C 1
ATOM 1748 O O . THR A 1 231 ? -6.933 10.308 10.210 1.00 91.94 231 THR A O 1
ATOM 1751 N N . LEU A 1 232 ? -6.545 9.035 8.391 1.00 93.31 232 LEU A N 1
ATOM 1752 C CA . LEU A 1 232 ? -5.256 8.479 8.798 1.00 93.31 232 LEU A CA 1
ATOM 1753 C C . LEU A 1 232 ? -4.320 8.397 7.587 1.00 93.31 232 LEU A C 1
ATOM 1755 O O . LEU A 1 232 ? -4.761 8.083 6.480 1.00 93.31 232 LEU A O 1
ATOM 1759 N N . ILE A 1 233 ? -3.031 8.653 7.804 1.00 96.56 233 ILE A N 1
ATOM 1760 C CA . ILE A 1 233 ? -1.976 8.399 6.820 1.00 96.56 233 ILE A CA 1
ATOM 1761 C C . ILE A 1 233 ? -1.064 7.291 7.341 1.00 96.56 233 ILE A C 1
ATOM 1763 O O . ILE A 1 233 ? -0.545 7.404 8.450 1.00 96.56 233 ILE A O 1
ATOM 1767 N N . ALA A 1 234 ? -0.855 6.255 6.532 1.00 95.75 234 ALA A N 1
ATOM 1768 C CA . ALA A 1 234 ? 0.005 5.113 6.822 1.00 95.75 234 ALA A CA 1
ATOM 1769 C C . ALA A 1 234 ? 1.094 4.983 5.752 1.00 95.75 234 ALA A C 1
ATOM 1771 O O . ALA A 1 234 ? 0.856 4.444 4.677 1.00 95.75 234 ALA A O 1
ATOM 1772 N N . GLY A 1 235 ? 2.264 5.558 6.023 1.00 96.81 235 GLY A N 1
ATOM 1773 C CA . GLY A 1 235 ? 3.385 5.596 5.093 1.00 96.81 235 GLY A CA 1
ATOM 1774 C C . GLY A 1 235 ? 4.165 4.283 4.995 1.00 96.81 235 GLY A C 1
ATOM 1775 O O . GLY A 1 235 ? 4.180 3.473 5.928 1.00 96.81 235 GLY A O 1
ATOM 1776 N N . HIS A 1 236 ? 4.848 4.131 3.865 1.00 96.19 236 HIS A N 1
ATOM 1777 C CA . HIS A 1 236 ? 5.670 2.984 3.469 1.00 96.19 236 HIS A CA 1
ATOM 1778 C C . HIS A 1 236 ? 6.943 3.455 2.747 1.00 96.19 236 HIS A C 1
ATOM 1780 O O . HIS A 1 236 ? 7.027 4.643 2.409 1.00 96.19 236 HIS A O 1
ATOM 1786 N N . SER A 1 237 ? 7.843 2.510 2.417 1.00 96.19 237 SER A N 1
ATOM 1787 C CA . SER A 1 237 ? 9.116 2.652 1.669 1.00 96.19 237 SER A CA 1
ATOM 1788 C C . SER A 1 237 ? 10.368 2.572 2.535 1.00 96.19 237 SER A C 1
ATOM 1790 O O . SER A 1 237 ? 11.357 1.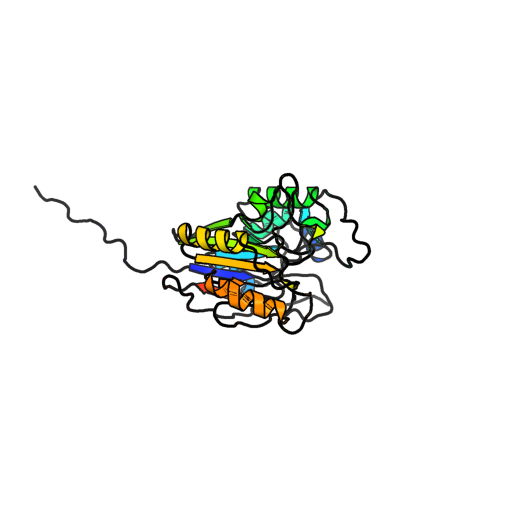954 2.147 1.00 96.19 237 SER A O 1
ATOM 1792 N N . ALA A 1 238 ? 10.409 3.206 3.703 1.00 93.88 238 ALA A N 1
ATOM 1793 C CA . ALA A 1 238 ? 11.661 3.329 4.441 1.00 93.88 238 ALA A CA 1
ATOM 1794 C C . ALA A 1 238 ? 12.145 1.999 5.037 1.00 93.88 238 ALA A C 1
ATOM 1796 O O . ALA A 1 238 ? 13.320 1.923 5.412 1.00 93.88 238 ALA A O 1
ATOM 1797 N N . HIS A 1 239 ? 11.277 0.982 5.130 1.00 91.62 239 HIS A N 1
ATOM 1798 C CA . HIS A 1 239 ? 11.527 -0.295 5.814 1.00 91.62 239 HIS A CA 1
ATOM 1799 C C . HIS A 1 239 ? 11.941 -0.110 7.289 1.00 91.62 239 HIS A C 1
ATOM 1801 O O . HIS A 1 239 ? 12.534 -0.981 7.927 1.00 91.62 239 HIS A O 1
ATOM 1807 N N . VAL A 1 240 ? 11.656 1.062 7.863 1.00 86.31 240 VAL A N 1
ATOM 1808 C CA . VAL A 1 240 ? 12.038 1.450 9.221 1.00 86.31 240 VAL A CA 1
ATOM 1809 C C . VAL A 1 240 ? 10.931 2.320 9.778 1.00 86.31 240 VAL A C 1
ATOM 1811 O O . VAL A 1 240 ? 10.645 3.375 9.230 1.00 86.31 240 VAL A O 1
ATOM 1814 N N . PHE A 1 241 ? 10.375 1.943 10.929 1.00 88.44 241 PHE A N 1
ATOM 1815 C CA . PHE A 1 241 ? 9.326 2.739 11.557 1.00 88.44 241 PHE A CA 1
ATOM 1816 C C . PHE A 1 241 ? 9.791 4.160 11.883 1.00 88.44 241 PHE A C 1
ATOM 1818 O O . PHE A 1 241 ? 10.735 4.363 12.652 1.00 88.44 241 PHE A O 1
ATOM 1825 N N . HIS A 1 242 ? 9.091 5.150 11.332 1.00 88.44 242 HIS A N 1
ATOM 1826 C CA . HIS A 1 242 ? 9.463 6.565 11.441 1.00 88.44 242 HIS A CA 1
ATOM 1827 C C . HIS A 1 242 ? 8.701 7.350 12.512 1.00 88.44 242 HIS A C 1
ATOM 1829 O O . HIS A 1 242 ? 8.907 8.558 12.660 1.00 88.44 242 HIS A O 1
ATOM 1835 N N . GLY A 1 243 ? 7.870 6.676 13.305 1.00 86.31 243 GLY A N 1
ATOM 1836 C CA . GLY A 1 243 ? 7.086 7.315 14.356 1.00 86.31 243 GLY A CA 1
ATOM 1837 C C . GLY A 1 243 ? 5.756 7.880 13.869 1.00 86.31 243 GLY A C 1
ATOM 1838 O O . GLY A 1 243 ? 5.401 7.801 12.692 1.00 86.31 243 GLY A O 1
ATOM 1839 N N . VAL A 1 244 ? 5.024 8.442 14.829 1.00 87.44 244 VAL A N 1
ATOM 1840 C CA . VAL A 1 244 ? 3.674 8.981 14.647 1.00 87.44 244 VAL A CA 1
ATOM 1841 C C . VAL A 1 244 ? 3.665 10.458 15.006 1.00 87.44 244 VAL A C 1
ATOM 1843 O O . VAL A 1 244 ? 4.251 10.857 16.014 1.00 87.44 244 VAL A O 1
ATOM 1846 N N . GLU A 1 245 ? 2.981 11.260 14.202 1.00 88.00 245 GLU A N 1
ATOM 1847 C CA . GLU A 1 245 ? 2.726 12.669 14.476 1.00 88.00 245 GLU A CA 1
ATOM 1848 C C . GLU A 1 245 ? 1.305 13.020 14.016 1.00 88.00 245 GLU A C 1
ATOM 1850 O O . GLU A 1 245 ? 0.981 12.869 12.842 1.00 88.00 245 GLU A O 1
ATOM 1855 N N . HIS A 1 246 ? 0.449 13.502 14.924 1.00 89.12 246 HIS A N 1
ATOM 1856 C CA . HIS A 1 246 ? -0.989 13.682 14.658 1.00 89.12 246 HIS A CA 1
ATOM 1857 C C . HIS A 1 246 ? -1.627 12.365 14.159 1.00 89.12 246 HIS A C 1
ATOM 1859 O O . HIS A 1 246 ? -1.481 11.333 14.808 1.00 89.12 246 HIS A O 1
ATOM 1865 N N . ASN A 1 247 ? -2.302 12.392 13.009 1.00 90.19 247 ASN A N 1
ATOM 1866 C CA . ASN A 1 247 ? -2.860 11.242 12.295 1.00 90.19 247 ASN A CA 1
ATOM 1867 C C . ASN A 1 247 ? -1.931 10.731 11.173 1.00 90.19 247 ASN A C 1
ATOM 1869 O O . ASN A 1 247 ? -2.404 10.181 10.178 1.00 90.19 247 ASN A O 1
ATOM 1873 N N . VAL A 1 248 ? -0.615 10.926 11.302 1.00 93.81 248 VAL A N 1
ATOM 1874 C CA . VAL A 1 248 ? 0.380 10.470 10.323 1.00 93.81 248 VAL A CA 1
ATOM 1875 C C . VAL A 1 248 ? 1.318 9.452 10.953 1.00 93.81 248 VAL A C 1
ATOM 1877 O O . VAL A 1 248 ? 2.072 9.766 11.873 1.00 93.81 248 VAL A O 1
ATOM 1880 N N . LEU A 1 249 ? 1.314 8.244 10.402 1.00 92.88 249 LEU A N 1
ATOM 1881 C CA . LEU A 1 249 ? 2.364 7.247 10.559 1.00 92.88 249 LEU A CA 1
ATOM 1882 C C . LEU A 1 249 ? 3.310 7.401 9.383 1.00 92.88 249 LEU A C 1
ATOM 1884 O O . LEU A 1 249 ? 2.940 7.113 8.250 1.00 92.88 249 LEU A O 1
ATOM 1888 N N . TYR A 1 250 ? 4.513 7.909 9.635 1.00 94.38 250 TYR A N 1
ATOM 1889 C CA . TYR A 1 250 ? 5.405 8.269 8.534 1.00 94.38 250 TYR A CA 1
ATOM 1890 C C . TYR A 1 250 ? 5.950 7.061 7.773 1.00 94.38 250 TYR A C 1
ATOM 1892 O O . TYR A 1 250 ? 6.192 7.169 6.578 1.00 94.38 250 TYR A O 1
ATOM 1900 N N . ASP A 1 251 ? 6.147 5.941 8.458 1.00 94.12 251 ASP A N 1
ATOM 1901 C CA . ASP A 1 251 ? 6.541 4.674 7.855 1.00 94.12 251 ASP A CA 1
ATOM 1902 C C . ASP A 1 251 ? 6.206 3.542 8.828 1.00 94.12 251 ASP A C 1
ATOM 1904 O O . ASP A 1 251 ? 6.483 3.671 10.029 1.00 94.12 251 ASP A O 1
ATOM 1908 N N . LEU A 1 252 ? 5.597 2.463 8.338 1.00 91.50 252 LEU A N 1
ATOM 1909 C CA . LEU A 1 252 ? 5.250 1.285 9.139 1.00 91.50 252 LEU A CA 1
ATOM 1910 C C . LEU A 1 252 ? 6.398 0.262 9.240 1.00 91.50 252 LEU A C 1
ATOM 1912 O O . LEU A 1 252 ? 6.373 -0.611 10.104 1.00 91.50 252 LEU A O 1
ATOM 1916 N N . GLY A 1 253 ? 7.453 0.389 8.443 1.00 89.38 253 GLY A N 1
ATOM 1917 C CA . GLY A 1 253 ? 8.511 -0.605 8.318 1.00 89.38 253 GLY A CA 1
ATOM 1918 C C . GLY A 1 253 ? 8.032 -1.858 7.594 1.00 89.38 253 GLY A C 1
ATOM 1919 O O . GLY A 1 253 ? 7.182 -1.782 6.718 1.00 89.38 253 GLY A O 1
ATOM 1920 N N . ASP A 1 254 ? 8.564 -3.016 7.973 1.00 87.62 254 ASP A N 1
ATOM 1921 C CA . ASP A 1 254 ? 8.292 -4.270 7.268 1.00 87.62 254 ASP A CA 1
ATOM 1922 C C . ASP A 1 254 ? 7.323 -5.181 8.023 1.00 87.62 254 ASP A C 1
ATOM 1924 O O . ASP A 1 254 ? 7.425 -5.345 9.245 1.00 87.62 254 ASP A O 1
ATOM 1928 N N . LEU A 1 255 ? 6.454 -5.866 7.276 1.00 88.88 255 LEU A N 1
ATOM 1929 C CA . LEU A 1 255 ? 5.748 -7.056 7.753 1.00 88.88 255 LEU A CA 1
ATOM 1930 C C . LEU A 1 255 ? 6.620 -8.305 7.575 1.00 88.88 255 LEU A C 1
ATOM 1932 O O . LEU A 1 255 ? 6.809 -9.095 8.506 1.00 88.88 255 LEU A O 1
ATOM 1936 N N . VAL A 1 256 ? 7.147 -8.485 6.362 1.00 87.88 256 VAL A N 1
ATOM 1937 C CA . VAL A 1 256 ? 7.923 -9.661 5.955 1.00 87.88 256 VAL A CA 1
ATOM 1938 C C . VAL A 1 256 ? 8.852 -9.318 4.793 1.00 87.88 256 VAL A C 1
ATOM 1940 O O . VAL A 1 256 ? 8.443 -8.667 3.836 1.00 87.88 256 VAL A O 1
ATOM 1943 N N . ASN A 1 257 ? 10.103 -9.774 4.875 1.00 85.50 257 ASN A N 1
ATOM 1944 C CA . ASN A 1 257 ? 11.101 -9.702 3.808 1.00 85.50 257 ASN A CA 1
ATOM 1945 C C . ASN A 1 257 ? 12.232 -10.714 4.042 1.00 85.50 257 ASN A C 1
ATOM 1947 O O . ASN A 1 257 ? 12.266 -11.401 5.067 1.00 85.50 257 ASN A O 1
ATOM 1951 N N . ASP A 1 258 ? 13.174 -10.773 3.098 1.00 80.88 258 ASP A N 1
ATOM 1952 C CA . ASP A 1 258 ? 14.398 -11.572 3.185 1.00 80.88 258 ASP A CA 1
ATOM 1953 C C . ASP A 1 258 ? 15.683 -10.737 3.370 1.00 80.88 258 ASP A C 1
ATOM 1955 O O . ASP A 1 258 ? 16.781 -11.197 3.033 1.00 80.88 258 ASP A O 1
ATOM 1959 N N . TYR A 1 259 ? 15.585 -9.528 3.941 1.00 70.75 259 TYR A N 1
ATOM 1960 C CA . TYR A 1 259 ? 16.750 -8.723 4.317 1.00 70.75 259 TYR A CA 1
ATOM 1961 C C . TYR A 1 259 ? 17.424 -9.320 5.564 1.00 70.75 259 TYR A C 1
ATOM 1963 O O . TYR A 1 259 ? 17.162 -8.950 6.703 1.00 70.75 259 TYR A O 1
ATOM 1971 N N . THR A 1 260 ? 18.339 -10.265 5.358 1.00 53.12 260 THR A N 1
ATOM 1972 C CA . THR A 1 260 ? 19.031 -11.008 6.429 1.00 53.12 260 THR A CA 1
ATOM 1973 C C . THR A 1 260 ? 20.011 -10.180 7.278 1.00 53.12 260 THR A C 1
ATOM 1975 O O . THR A 1 260 ? 20.575 -10.704 8.238 1.00 53.12 260 THR A O 1
ATOM 1978 N N . SER A 1 261 ? 20.231 -8.899 6.968 1.00 43.34 261 SER A N 1
ATOM 1979 C CA . SER A 1 261 ? 21.311 -8.078 7.542 1.00 43.34 261 SER A CA 1
ATOM 1980 C C . SER A 1 261 ? 20.860 -6.837 8.322 1.00 43.34 261 SER A C 1
ATOM 1982 O O . SER A 1 261 ? 21.686 -6.217 8.994 1.00 43.34 261 SER A O 1
ATOM 1984 N N . VAL A 1 262 ? 19.573 -6.489 8.310 1.00 41.47 262 VAL A N 1
ATOM 1985 C CA . VAL A 1 262 ? 19.033 -5.345 9.059 1.00 41.47 262 VAL A CA 1
ATOM 1986 C C . VAL A 1 262 ? 17.983 -5.900 10.005 1.00 41.47 262 VAL A C 1
ATOM 1988 O O . VAL A 1 262 ? 16.995 -6.446 9.543 1.00 41.47 262 VAL A O 1
ATOM 1991 N N . ARG A 1 263 ? 18.220 -5.848 11.324 1.00 42.06 263 ARG A N 1
ATOM 1992 C CA . ARG A 1 263 ? 17.277 -6.358 12.337 1.00 42.06 263 ARG A CA 1
ATOM 1993 C C . ARG A 1 263 ? 15.878 -5.787 12.050 1.00 42.06 263 ARG A C 1
ATOM 1995 O O . ARG A 1 263 ? 15.692 -4.598 12.317 1.00 42.06 263 ARG A O 1
ATOM 2002 N N . PRO A 1 264 ? 14.898 -6.568 11.563 1.00 43.06 264 PRO A N 1
ATOM 2003 C CA . PRO A 1 264 ? 13.604 -5.996 11.281 1.00 43.06 264 PRO A CA 1
ATOM 2004 C C . PRO A 1 264 ? 12.854 -5.982 12.606 1.00 43.06 264 PRO A C 1
ATOM 2006 O O . PRO A 1 264 ? 12.375 -7.007 13.092 1.00 43.06 264 PRO A O 1
ATOM 2009 N N . SER A 1 265 ? 12.772 -4.812 13.236 1.00 40.62 265 SER A N 1
ATOM 2010 C CA . SER A 1 265 ? 11.591 -4.511 14.036 1.00 40.62 265 SER A CA 1
ATOM 2011 C C . SER A 1 265 ? 10.405 -4.613 13.078 1.00 40.62 265 SER A C 1
ATOM 2013 O O . SER A 1 265 ? 10.147 -3.666 12.340 1.00 40.62 265 SER A O 1
ATOM 2015 N N . ARG A 1 266 ? 9.771 -5.790 13.022 1.00 50.78 266 ARG A N 1
ATOM 2016 C CA . ARG A 1 266 ? 8.509 -6.001 12.314 1.00 50.78 266 ARG A CA 1
ATOM 2017 C C . ARG A 1 266 ? 7.479 -5.167 13.060 1.00 50.78 266 ARG A C 1
ATOM 2019 O O . ARG A 1 266 ? 7.200 -5.461 14.222 1.00 50.78 266 ARG A O 1
ATOM 2026 N N . ASN A 1 267 ? 7.013 -4.074 12.466 1.00 49.31 267 ASN A N 1
ATOM 2027 C CA . ASN A 1 267 ? 5.984 -3.257 13.102 1.00 49.31 267 ASN A CA 1
ATOM 2028 C C . ASN A 1 267 ? 4.688 -3.496 12.344 1.00 49.31 267 ASN A C 1
ATOM 2030 O O . ASN A 1 267 ? 4.426 -2.891 11.312 1.00 49.31 267 ASN A O 1
ATOM 2034 N N . ILE A 1 268 ? 3.872 -4.393 12.881 1.00 50.59 268 ILE A N 1
ATOM 2035 C CA . ILE A 1 268 ? 2.437 -4.258 12.689 1.00 50.59 268 ILE A CA 1
ATOM 2036 C C . ILE A 1 268 ? 2.018 -3.118 13.606 1.00 50.59 268 ILE A C 1
ATOM 2038 O O . ILE A 1 268 ? 2.438 -3.046 14.761 1.00 50.59 268 ILE A O 1
ATOM 2042 N N . LEU A 1 269 ? 1.256 -2.179 13.070 1.00 52.78 269 LEU A N 1
ATOM 2043 C CA . LEU A 1 269 ? 0.598 -1.170 13.868 1.00 52.78 269 LEU A CA 1
ATOM 2044 C C . LEU A 1 269 ? -0.893 -1.484 13.864 1.00 52.78 269 LEU A C 1
ATOM 2046 O O . LEU A 1 269 ? -1.566 -1.336 12.850 1.00 52.78 269 LEU A O 1
ATOM 2050 N N . LEU A 1 270 ? -1.422 -1.864 15.018 1.00 49.28 270 LEU A N 1
ATOM 2051 C CA . LEU A 1 270 ? -2.862 -1.937 15.208 1.00 49.28 270 LEU A CA 1
ATOM 2052 C C . LEU A 1 270 ? -3.416 -0.534 15.477 1.00 49.28 270 LEU A C 1
ATOM 2054 O O . LEU A 1 270 ? -3.343 -0.003 16.586 1.00 49.28 270 LEU A O 1
ATOM 2058 N N . GLY A 1 271 ? -3.965 0.098 14.445 1.00 46.66 271 GLY A N 1
ATOM 2059 C CA . GLY A 1 271 ? -4.724 1.330 14.597 1.00 46.66 271 GLY A CA 1
ATOM 2060 C C . GLY A 1 271 ? -6.134 1.011 15.082 1.00 46.66 271 GLY A C 1
ATOM 2061 O O . GLY A 1 271 ? -6.995 0.639 14.293 1.00 46.66 271 GLY A O 1
ATOM 2062 N N . ILE A 1 272 ? -6.418 1.186 16.371 1.00 44.94 272 ILE A N 1
ATOM 2063 C CA . ILE A 1 272 ? -7.804 1.112 16.839 1.00 44.94 272 ILE A CA 1
ATOM 2064 C C . ILE A 1 272 ? -8.517 2.403 16.419 1.00 44.94 272 ILE A C 1
ATOM 2066 O O . ILE A 1 272 ? -8.391 3.423 17.092 1.00 44.94 272 ILE A O 1
ATOM 2070 N N . LEU A 1 273 ? -9.303 2.372 15.339 1.00 47.25 273 LEU A N 1
ATOM 2071 C CA . LEU A 1 273 ? -10.202 3.474 14.986 1.00 47.25 273 LEU A CA 1
ATOM 2072 C C . LEU A 1 273 ? -11.432 3.440 15.903 1.00 47.25 273 LEU A C 1
ATOM 2074 O O . LEU A 1 273 ? -12.565 3.158 15.510 1.00 47.25 273 LEU A O 1
ATOM 2078 N N . ASN A 1 274 ? -11.202 3.779 17.169 1.00 38.81 274 ASN A N 1
ATOM 2079 C CA . ASN A 1 274 ? -12.269 4.039 18.113 1.00 38.81 274 ASN A CA 1
ATOM 2080 C C . ASN A 1 274 ? -12.804 5.448 17.857 1.00 38.81 274 ASN A C 1
ATOM 2082 O O . ASN A 1 274 ? -12.199 6.427 18.277 1.00 38.81 274 ASN A O 1
ATOM 2086 N N . LYS A 1 275 ? -13.977 5.514 17.214 1.00 44.72 275 LYS A N 1
ATOM 2087 C CA . LYS A 1 275 ? -15.053 6.471 17.523 1.00 44.72 275 LYS A CA 1
ATOM 2088 C C . LYS A 1 275 ? -14.617 7.947 17.602 1.00 44.72 275 LYS A C 1
ATOM 2090 O O . LYS A 1 275 ? -14.148 8.357 18.652 1.00 44.72 275 LYS A O 1
ATOM 2095 N N . LEU A 1 276 ? -14.930 8.755 16.572 1.00 38.31 276 LEU A N 1
ATOM 2096 C CA . LEU A 1 276 ? -15.608 10.077 16.670 1.00 38.31 276 LEU A CA 1
ATOM 2097 C C . LEU A 1 276 ? -15.485 10.899 15.371 1.00 38.31 276 LEU A C 1
ATOM 2099 O O . LEU A 1 276 ? -14.564 11.691 15.216 1.00 38.31 276 LEU A O 1
ATOM 2103 N N . GLY A 1 277 ? -16.478 10.826 14.478 1.00 41.38 277 GLY A N 1
ATOM 2104 C CA . GLY A 1 277 ? -16.604 11.802 13.386 1.00 41.38 277 GLY A CA 1
ATOM 2105 C C . GLY A 1 277 ? -15.306 12.020 12.591 1.00 41.38 277 GLY A C 1
ATOM 2106 O O . GLY A 1 277 ? -14.485 11.125 12.451 1.00 41.38 277 GLY A O 1
ATOM 2107 N N . LYS A 1 278 ? -15.108 13.225 12.057 1.00 40.16 278 LYS A N 1
ATOM 2108 C CA . LYS A 1 278 ? -13.965 13.575 11.195 1.00 40.16 278 LYS A CA 1
ATOM 2109 C C . LYS A 1 278 ? -12.584 13.575 11.893 1.00 40.16 278 LYS A C 1
ATOM 2111 O O . LYS A 1 278 ? -11.631 14.010 11.252 1.00 40.16 278 LYS A O 1
ATOM 2116 N N . GLU A 1 279 ? -12.456 13.120 13.142 1.00 40.59 279 GLU A N 1
ATOM 2117 C CA . GLU A 1 279 ? -11.207 13.149 13.914 1.00 40.59 279 GLU A CA 1
ATOM 2118 C C . GLU A 1 279 ? -10.824 11.737 14.392 1.00 40.59 279 GLU A C 1
ATOM 2120 O O . GLU A 1 279 ? -11.553 11.091 15.139 1.00 40.59 279 GLU A O 1
ATOM 2125 N N . ALA A 1 280 ? -9.669 11.230 13.949 1.00 46.88 280 ALA A N 1
ATOM 2126 C CA . ALA A 1 280 ? -9.139 9.949 14.412 1.00 46.88 280 ALA A CA 1
ATOM 2127 C C . ALA A 1 280 ? -8.633 10.079 15.859 1.00 46.88 280 ALA A C 1
ATOM 2129 O O . ALA A 1 280 ? -7.703 10.844 16.118 1.00 46.88 280 ALA A O 1
ATOM 2130 N N . SER A 1 281 ? -9.198 9.317 16.801 1.00 40.25 281 SER A N 1
ATOM 2131 C CA . SER A 1 281 ? -8.689 9.229 18.174 1.00 40.25 281 SER A CA 1
ATOM 2132 C C . SER A 1 281 ? -8.240 7.809 18.516 1.00 40.25 281 SER A C 1
ATOM 2134 O O . SER A 1 281 ? -9.047 6.887 18.516 1.00 40.25 281 SER A O 1
ATOM 2136 N N . GLY A 1 282 ? -6.957 7.657 18.858 1.00 43.44 282 GLY A N 1
ATOM 2137 C CA . GLY A 1 282 ? -6.367 6.403 19.332 1.00 43.44 282 GLY A CA 1
ATOM 2138 C C . GLY A 1 282 ? -5.554 5.672 18.264 1.00 43.44 282 GLY A C 1
ATOM 2139 O O . GLY A 1 282 ? -6.092 5.027 17.381 1.00 43.44 282 GLY A O 1
ATOM 2140 N N . VAL A 1 283 ? -4.229 5.739 18.364 1.00 44.16 283 VAL A N 1
ATOM 2141 C CA . VAL A 1 283 ? -3.321 4.845 17.634 1.00 44.16 283 VAL A CA 1
ATOM 2142 C C . VAL A 1 283 ? -2.450 4.169 18.682 1.00 44.16 283 VAL A C 1
ATOM 2144 O O . VAL A 1 283 ? -1.612 4.816 19.310 1.00 44.16 283 VAL A O 1
ATOM 2147 N N . THR A 1 284 ? -2.675 2.881 18.919 1.00 40.97 284 THR A N 1
ATOM 2148 C CA . THR A 1 284 ? -1.897 2.073 19.863 1.00 40.97 284 THR A CA 1
ATOM 2149 C C . THR A 1 284 ? -0.859 1.265 19.102 1.00 40.97 284 THR A C 1
ATOM 2151 O O . THR A 1 284 ? -1.179 0.454 18.245 1.00 40.97 284 THR A O 1
ATOM 2154 N N . ARG A 1 285 ? 0.425 1.480 19.395 1.00 43.84 285 ARG A N 1
ATOM 2155 C CA . ARG A 1 285 ? 1.495 0.679 18.797 1.00 43.84 285 ARG A CA 1
ATOM 2156 C C . ARG A 1 285 ? 1.665 -0.615 19.588 1.00 43.84 285 ARG A C 1
ATOM 2158 O O . ARG A 1 285 ? 2.231 -0.580 20.677 1.00 43.84 285 ARG A O 1
ATOM 2165 N N . GLU A 1 286 ? 1.275 -1.740 19.006 1.00 41.84 286 GLU A N 1
ATOM 2166 C CA . GLU A 1 286 ? 1.648 -3.068 19.497 1.00 41.84 286 GLU A CA 1
ATOM 2167 C C . GLU A 1 286 ? 2.667 -3.695 18.547 1.00 41.84 286 GLU A C 1
ATOM 2169 O O . GLU A 1 286 ? 2.340 -4.141 17.456 1.00 41.84 286 GLU A O 1
ATOM 2174 N N . ALA A 1 287 ? 3.940 -3.696 18.945 1.00 39.59 287 ALA A N 1
ATOM 2175 C CA . ALA A 1 287 ? 4.981 -4.381 18.191 1.00 39.59 287 ALA A CA 1
ATOM 2176 C C . ALA A 1 287 ? 5.037 -5.853 18.627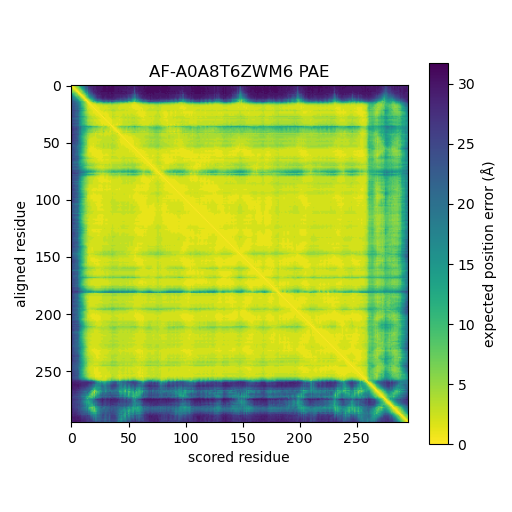 1.00 39.59 287 ALA A C 1
ATOM 2178 O O . ALA A 1 287 ? 5.577 -6.157 19.692 1.00 39.59 287 ALA A O 1
ATOM 2179 N N . VAL A 1 288 ? 4.512 -6.767 17.807 1.00 38.06 288 VAL A N 1
ATOM 2180 C CA . VAL A 1 288 ? 4.689 -8.211 18.023 1.00 38.06 288 VAL A CA 1
ATOM 2181 C C . VAL A 1 288 ? 5.968 -8.670 17.324 1.00 38.06 288 VAL A C 1
ATOM 2183 O O . VAL A 1 288 ? 6.067 -8.706 16.098 1.00 38.06 288 VAL A O 1
ATOM 2186 N N . ALA A 1 289 ? 6.983 -9.015 18.115 1.00 32.06 289 ALA A N 1
ATOM 2187 C CA . ALA A 1 289 ? 8.232 -9.566 17.606 1.00 32.06 289 ALA A CA 1
ATOM 2188 C C . ALA A 1 289 ? 8.034 -11.034 17.189 1.00 32.06 289 ALA A C 1
ATOM 2190 O O . ALA A 1 289 ? 8.067 -11.930 18.030 1.00 32.06 289 ALA A O 1
ATOM 2191 N N . ALA A 1 290 ? 7.858 -11.301 15.893 1.00 35.34 290 ALA A N 1
ATOM 2192 C CA . ALA A 1 290 ? 7.827 -12.676 15.393 1.00 35.34 290 ALA A CA 1
ATOM 2193 C C . ALA A 1 290 ? 9.234 -13.310 15.440 1.00 35.34 290 ALA A C 1
ATOM 2195 O O . ALA A 1 290 ? 10.217 -12.743 14.956 1.00 35.34 290 ALA A O 1
ATOM 2196 N N . ALA A 1 291 ? 9.328 -14.492 16.053 1.00 27.03 291 ALA A N 1
ATOM 2197 C CA . ALA A 1 291 ? 10.581 -15.158 16.385 1.00 27.03 291 ALA A CA 1
ATOM 2198 C C . ALA A 1 291 ? 11.058 -16.184 15.331 1.00 27.03 291 ALA A C 1
ATOM 2200 O O . ALA A 1 291 ? 10.273 -16.970 14.812 1.00 27.03 291 ALA A O 1
ATOM 2201 N N . ARG A 1 292 ? 12.398 -16.249 15.208 1.00 29.36 292 ARG A N 1
ATOM 2202 C CA . ARG A 1 292 ? 13.295 -17.310 14.684 1.00 29.36 292 ARG A CA 1
ATOM 2203 C C . ARG A 1 292 ? 13.491 -17.430 13.163 1.00 29.36 292 ARG A C 1
ATOM 2205 O O . ARG A 1 292 ? 12.820 -18.208 12.499 1.00 29.36 292 ARG A O 1
ATOM 2212 N N . SER A 1 293 ? 14.596 -16.863 12.670 1.00 27.09 293 SER A N 1
ATOM 2213 C CA . SER A 1 293 ? 15.444 -17.607 11.730 1.00 27.09 293 SER A CA 1
ATOM 2214 C C . SER A 1 293 ? 16.124 -18.744 12.510 1.00 27.09 293 SER A C 1
ATOM 2216 O O . SER A 1 293 ? 16.724 -18.516 13.564 1.00 27.09 293 SER A O 1
ATOM 2218 N N . ARG A 1 294 ? 15.966 -19.996 12.064 1.00 27.36 294 ARG A N 1
ATOM 2219 C CA . ARG A 1 294 ? 16.821 -21.101 12.535 1.00 27.36 294 ARG A CA 1
ATOM 2220 C C . ARG A 1 294 ? 18.264 -20.864 12.035 1.00 27.36 294 ARG A C 1
ATOM 2222 O O . ARG A 1 294 ? 18.405 -20.211 11.002 1.00 27.36 294 ARG A O 1
ATOM 2229 N N . PRO A 1 295 ? 19.287 -21.313 12.792 1.00 34.66 295 PRO A N 1
ATOM 2230 C CA . PRO A 1 295 ? 20.700 -21.082 12.477 1.00 34.66 295 PRO A CA 1
ATOM 2231 C C . PRO A 1 295 ? 21.125 -21.669 11.131 1.00 34.66 295 PRO A C 1
ATOM 2233 O O . PRO A 1 295 ? 20.512 -22.679 10.712 1.00 34.66 295 PRO A O 1
#

Mean predicted aligned error: 7.43 Å

Nearest PDB structures (foldseek):
  8gq9-assembly1_A  TM=8.563E-01  e=2.869E-17  Streptomyces sp.
  8itg-assembly1_A  TM=8.376E-01  e=2.273E-17  Streptomyces griseorubiginosus
  8ith-assembly1_A  TM=8.473E-01  e=7.278E-17  Streptomyces griseorubiginosus
  8gqb-assembly1_A  TM=8.562E-01  e=5.576E-16  Streptomyces sp.
  2ia5-assembly2_H  TM=3.495E-01  e=1.076E+00  Tequatrovirus T4

pLDDT: mean 85.09, std 20.33, range [27.03, 98.88]

Solvent-accessible surface area (backbone atoms only — not comparable to full-atom values): 15523 Å² total; per-residue (Å²): 137,83,80,84,90,70,80,76,76,74,74,88,67,78,81,59,50,36,34,31,37,37,14,35,34,32,46,13,62,69,48,30,55,49,49,77,83,29,73,73,54,86,87,65,32,69,70,48,52,53,54,50,66,71,32,69,42,26,37,32,32,41,43,27,20,31,33,93,57,54,52,71,48,96,50,92,86,60,91,77,70,32,50,14,51,58,56,53,36,59,36,43,39,73,68,50,43,46,33,34,28,34,13,40,72,27,29,46,32,28,26,58,61,10,33,52,41,25,53,53,44,27,54,75,54,68,28,40,59,8,0,32,27,71,16,36,69,50,3,60,34,61,24,78,49,74,51,100,86,46,33,39,24,34,35,18,26,11,52,40,56,72,88,45,37,29,32,87,88,29,46,23,22,23,59,43,59,38,84,81,68,53,80,56,68,68,59,56,52,47,38,56,55,37,58,77,75,22,76,38,30,40,36,34,38,22,43,78,62,64,74,42,91,57,79,50,70,44,54,53,56,51,46,70,57,49,54,82,58,32,42,34,34,49,18,26,53,18,62,36,64,47,52,75,56,94,53,33,33,60,15,33,7,26,59,42,65,71,69,89,84,56,88,75,70,33,25,42,36,42,35,39,47,45,64,57,79,96,47,77,45,62,74,51,81,53,68,57,80,68,78,77,83,78,134

Foldseek 3Di:
DDDDPPPPPPDPDDDWFWEWEFEEDQCFDPNLVLPVVPLARCQFDPVVLVVLVVGQAYEYEHQAFADPDAAADPDPPDPDAGYHYLSVLVNCVVSPHQEYEDQEQHLQRRHPVRNVSRVVSNVVSNYHYAFWDQAQVRNQAWTWDDGPRAIETEHEEEQDDPVQHGHHRHTGGRHDNLVVVDDDPSNLVNLQVVVVVGQFYEYEYAYDAAQDPEDDPSLVSVCVVCVLSGQAYEYHHHLYFHDDDARYRSYQHHCDDDPPPDPRQRWTWTQGQPDDGSHGDDTDTDRDDGDDDDD

Radius of gyration: 19.23 Å; Cα contacts (8 Å, |Δi|>4): 731; chains: 1; bounding box: 78×46×42 Å

Secondary structure (DSSP, 8-state):
------------PPP-EEEEEEEEE--SHHHHHGGGT-SS---S-HHHHHHHHTSSEEEEEE-SEE-S-------TT-----EE-TTHHHHHHHTT--EEE--STTTTTTHHHHHHHHHHHHHTTT-EEESEESSHHHHTSPEEEEETTEEEEEEEEE-S-GGGB-BTTB-EE-B--GGGT---HHHHHHHHHHTTT-SEEEEEEE-S-TT-SS--HHHHHHHHHHTTT-SEEE-BSSSS---EETTEES---EEE---TTS-----EEEEEE-S-TTS----------------

Sequence (295 aa):
MKIDERKTLESTQPKSVVLALAGDAMLGRAVAREFDNSRRPALFSAELEDTIRSADLFVLNLECCISSRGERWPAPNKAFFFRAPPETAEFLADIGVDCVTLANNHALDFGAVALLDTLDHLSRVDIQVAGAGGDIARARAPALIECDGFQLAVLGITDHPSEFSAGADRAGVAFVDLRNGEIPPWLLDTLASSRNRADAVLLCPHWGPNLTARPPAHVRQAASVLREHATLIAGHSAHVFHGVEHNVLYDLGDLVNDYTSVRPSRNILLGILNKLGKEASGVTREAVAAARSRP